Protein AF-A0ABC8T6G2-F1 (afdb_monomer)

Organism: NCBI:txid185542

Sequence (202 aa):
MKSGRPDTGFLYWRWNPRHCDLPQLNPERFLDKMRNRTWALIGDSISRNHVQSLLCVLSKAETAIFEDNEGVSTHEAELQIDKLDTKWTEQYQGLDYIVFSINHWFLKFGFVFAYRKVLRDVFNFIVTSNHKGMIFYRTSTPHHFENGGWLDGGNCPYQRFHPFAEDKNAKIVNDCLHWCLLGPIDSWNDLLMEMVVNGKDD

Structure (mmCIF, N/CA/C/O backbone):
data_AF-A0ABC8T6G2-F1
#
_entry.id   AF-A0ABC8T6G2-F1
#
loop_
_atom_site.group_PDB
_atom_site.id
_atom_site.type_symbol
_atom_site.label_atom_id
_atom_site.label_alt_id
_atom_site.label_comp_id
_atom_site.label_asym_id
_atom_site.label_entity_id
_atom_site.label_seq_id
_atom_site.pdbx_PDB_ins_code
_atom_site.Cartn_x
_atom_site.Cartn_y
_atom_site.Cartn_z
_atom_site.occupancy
_atom_site.B_iso_or_equiv
_atom_site.auth_seq_id
_atom_site.auth_comp_id
_atom_site.auth_asym_id
_atom_site.auth_atom_id
_atom_site.pdbx_PDB_model_num
ATOM 1 N N . MET A 1 1 ? -3.025 4.446 -24.329 1.00 70.44 1 MET A N 1
ATOM 2 C CA . MET A 1 1 ? -2.777 4.902 -22.937 1.00 70.44 1 MET A CA 1
ATOM 3 C C . MET A 1 1 ? -2.138 6.285 -22.948 1.00 70.44 1 MET A C 1
ATOM 5 O O . MET A 1 1 ? -1.508 6.610 -23.945 1.00 70.44 1 MET A O 1
ATOM 9 N N . LYS A 1 2 ? -2.268 7.083 -21.872 1.00 75.56 2 LYS A N 1
ATOM 10 C CA . LYS A 1 2 ? -1.722 8.461 -21.812 1.00 75.56 2 LYS A CA 1
ATOM 11 C C . LYS A 1 2 ? -0.204 8.527 -22.051 1.00 75.56 2 LYS A C 1
ATOM 13 O O . LYS A 1 2 ? 0.247 9.422 -22.748 1.00 75.56 2 LYS A O 1
ATOM 18 N N . SER A 1 3 ? 0.554 7.550 -21.552 1.00 77.38 3 SER A N 1
ATOM 19 C CA . SER A 1 3 ? 2.023 7.506 -21.671 1.00 77.38 3 SER A CA 1
ATOM 20 C C . SER A 1 3 ? 2.539 6.738 -22.898 1.00 77.38 3 SER A C 1
ATOM 22 O O . SER A 1 3 ? 3.679 6.293 -22.906 1.00 77.38 3 SER A O 1
ATOM 24 N N . GLY A 1 4 ? 1.706 6.514 -23.921 1.00 81.12 4 GLY A N 1
ATOM 25 C CA . GLY A 1 4 ? 2.159 5.970 -25.212 1.00 81.12 4 GLY A CA 1
ATOM 26 C C . GLY A 1 4 ? 2.418 4.458 -25.286 1.00 81.12 4 GLY A C 1
ATOM 27 O O . GLY A 1 4 ? 2.740 3.971 -26.366 1.00 81.12 4 GLY A O 1
ATOM 28 N N . ARG A 1 5 ? 2.236 3.692 -24.199 1.00 79.19 5 ARG A N 1
ATOM 29 C CA . ARG A 1 5 ? 2.341 2.220 -24.242 1.00 79.19 5 ARG A CA 1
ATOM 30 C C . ARG A 1 5 ? 1.324 1.630 -25.249 1.00 79.19 5 ARG A C 1
ATOM 32 O O . ARG A 1 5 ? 0.139 1.977 -25.148 1.00 79.19 5 ARG A O 1
ATOM 39 N N . PRO A 1 6 ? 1.760 0.788 -26.211 1.00 81.56 6 PRO A N 1
ATOM 40 C CA . PRO A 1 6 ? 0.902 0.309 -27.297 1.00 81.56 6 PRO A CA 1
ATOM 41 C C . PRO A 1 6 ? 0.158 -0.996 -26.977 1.00 81.56 6 PRO A C 1
ATOM 43 O O . PRO A 1 6 ? -0.948 -1.198 -27.474 1.00 81.56 6 PRO A O 1
ATOM 46 N N . ASP A 1 7 ? 0.732 -1.881 -26.158 1.00 84.12 7 ASP A N 1
ATOM 47 C CA . ASP A 1 7 ? 0.119 -3.155 -25.780 1.00 84.12 7 ASP A CA 1
ATOM 48 C C . ASP A 1 7 ? -0.888 -2.977 -24.636 1.00 84.12 7 ASP A C 1
ATOM 50 O O . ASP A 1 7 ? -0.693 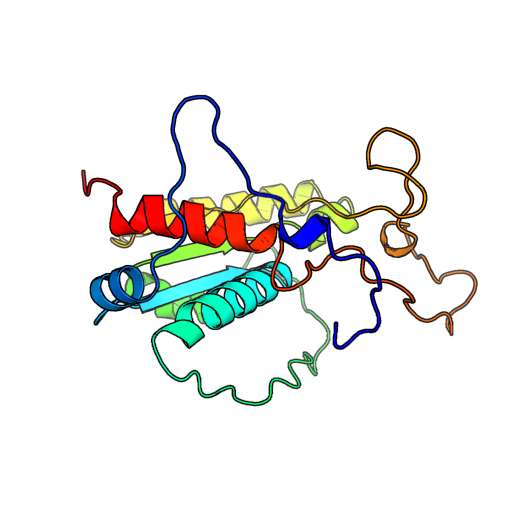-2.152 -23.750 1.00 84.12 7 ASP A O 1
ATOM 54 N N . THR A 1 8 ? -1.969 -3.759 -24.640 1.00 85.50 8 THR A N 1
ATOM 55 C CA . THR A 1 8 ? -3.036 -3.699 -23.619 1.00 85.50 8 THR A CA 1
ATOM 56 C C . THR A 1 8 ? -3.328 -5.047 -22.968 1.00 85.50 8 THR A C 1
ATOM 58 O O . THR A 1 8 ? -4.137 -5.114 -22.048 1.00 85.50 8 THR A O 1
ATOM 61 N N . GLY A 1 9 ? -2.655 -6.120 -23.398 1.00 83.19 9 GLY A N 1
ATOM 62 C CA . GLY A 1 9 ? -2.901 -7.483 -22.914 1.00 83.19 9 GLY A CA 1
ATOM 63 C C . GLY A 1 9 ? -2.792 -7.619 -21.392 1.00 83.19 9 GLY A C 1
ATOM 64 O O . GLY A 1 9 ? -3.550 -8.368 -20.785 1.00 83.19 9 GLY A O 1
ATOM 65 N N . PHE A 1 10 ? -1.906 -6.841 -20.763 1.00 81.25 10 PHE A N 1
ATOM 66 C CA . PHE A 1 10 ? -1.712 -6.829 -19.310 1.00 81.25 10 PHE A CA 1
ATOM 67 C C . PHE A 1 10 ? -2.955 -6.377 -18.520 1.00 81.25 10 PHE A C 1
ATOM 69 O O . PHE A 1 10 ? -3.094 -6.763 -17.364 1.00 81.25 10 PHE A O 1
ATOM 76 N N . LEU A 1 11 ? -3.868 -5.606 -19.129 1.00 84.69 11 LEU A N 1
ATOM 77 C CA . LEU A 1 11 ? -5.097 -5.122 -18.482 1.00 84.69 11 LEU A CA 1
ATOM 78 C C . LEU A 1 11 ? -6.106 -6.242 -18.199 1.00 84.69 11 LEU A C 1
ATOM 80 O O . LEU A 1 11 ? -7.025 -6.054 -17.408 1.00 84.69 11 LEU A O 1
ATOM 84 N N . TYR A 1 12 ? -5.952 -7.392 -18.858 1.00 86.75 12 TYR A N 1
ATOM 85 C CA . TYR A 1 12 ? -6.871 -8.525 -18.747 1.00 86.75 12 TYR A CA 1
ATOM 86 C C . TYR A 1 12 ? -6.373 -9.611 -17.789 1.00 86.75 12 TYR A C 1
ATOM 88 O O . TYR A 1 12 ? -7.077 -10.592 -17.556 1.00 86.75 12 TYR A O 1
ATOM 96 N N . TRP A 1 13 ? -5.167 -9.459 -17.236 1.00 84.75 13 TRP A N 1
ATOM 97 C CA . TRP A 1 13 ? -4.632 -10.410 -16.271 1.00 84.75 13 TRP A CA 1
ATOM 98 C C . TRP A 1 13 ? -5.187 -10.140 -14.884 1.00 84.75 13 TRP A C 1
ATOM 100 O O . TRP A 1 13 ? -5.206 -9.006 -14.408 1.00 84.75 13 TRP A O 1
ATOM 110 N N . ARG A 1 14 ? -5.582 -11.219 -14.213 1.00 86.56 14 ARG A N 1
ATOM 111 C CA . ARG A 1 14 ? -6.071 -11.178 -12.844 1.00 86.56 14 ARG A CA 1
ATOM 112 C C . ARG A 1 14 ? -5.477 -12.315 -12.040 1.00 86.56 14 ARG A C 1
ATOM 114 O O . ARG A 1 14 ? -5.317 -13.425 -12.546 1.00 86.56 14 ARG A O 1
ATOM 121 N N . TRP A 1 15 ? -5.160 -12.031 -10.783 1.00 88.81 15 TRP A N 1
ATOM 122 C CA . TRP A 1 15 ? -4.764 -13.073 -9.854 1.00 88.81 15 TRP A CA 1
ATOM 123 C C . TRP A 1 15 ? -5.943 -14.004 -9.556 1.00 88.81 15 TRP A C 1
ATOM 125 O O . TRP A 1 15 ? -7.030 -13.535 -9.220 1.00 88.81 15 TRP A O 1
ATOM 135 N N . ASN A 1 16 ? -5.716 -15.316 -9.657 1.00 89.94 16 ASN A N 1
ATOM 136 C CA . ASN A 1 16 ? -6.698 -16.334 -9.302 1.00 89.94 16 ASN A CA 1
ATOM 137 C C . ASN A 1 16 ? -6.126 -17.263 -8.215 1.00 89.94 16 ASN A C 1
ATOM 139 O O . ASN A 1 16 ? -5.191 -18.020 -8.504 1.00 89.94 16 ASN A O 1
ATOM 143 N N . PRO A 1 17 ? -6.626 -17.204 -6.966 1.00 91.44 17 PRO A N 1
ATOM 144 C CA . PRO A 1 17 ? -6.208 -18.126 -5.916 1.00 91.44 17 PRO A CA 1
ATOM 145 C C . PRO A 1 17 ? -6.500 -19.591 -6.281 1.00 91.44 17 PRO A C 1
ATOM 147 O O . PRO A 1 17 ? -7.425 -19.906 -7.017 1.00 91.44 17 PRO A O 1
ATOM 150 N N . ARG A 1 18 ? -5.716 -20.530 -5.736 1.00 92.06 18 ARG A N 1
ATOM 151 C CA . ARG A 1 18 ? -5.818 -21.957 -6.111 1.00 92.06 18 ARG A CA 1
ATOM 152 C C . ARG A 1 18 ? -7.113 -22.652 -5.679 1.00 92.06 18 ARG A C 1
ATOM 154 O O . ARG A 1 18 ? -7.463 -23.669 -6.267 1.00 92.06 18 ARG A O 1
ATOM 161 N N . HIS A 1 19 ? -7.764 -22.170 -4.623 1.00 92.75 19 HIS A N 1
ATOM 162 C CA . HIS A 1 19 ? -8.851 -22.891 -3.945 1.00 92.75 19 HIS A CA 1
ATOM 163 C C . HIS A 1 19 ? -10.122 -22.059 -3.755 1.00 92.75 19 HIS A C 1
ATOM 165 O O . HIS A 1 19 ? -11.068 -22.531 -3.131 1.00 92.75 19 HIS A O 1
ATOM 171 N N . CYS A 1 20 ? -10.145 -20.828 -4.258 1.00 90.62 20 CYS A N 1
ATOM 172 C CA . CYS A 1 20 ? -11.299 -19.947 -4.182 1.00 90.62 20 CYS A CA 1
ATOM 173 C C . CYS A 1 20 ? -11.233 -18.898 -5.289 1.00 90.62 20 CYS A C 1
ATOM 175 O O . CYS A 1 20 ? -10.149 -18.557 -5.763 1.00 90.62 20 CYS A O 1
ATOM 177 N N . ASP A 1 21 ? -12.396 -18.362 -5.642 1.00 91.38 21 ASP A N 1
ATOM 178 C CA . ASP A 1 21 ? -12.488 -17.196 -6.505 1.00 91.38 21 ASP A CA 1
ATOM 179 C C . ASP A 1 21 ? -12.341 -15.931 -5.660 1.00 91.38 21 ASP A C 1
ATOM 181 O O . ASP A 1 21 ? -13.009 -15.768 -4.638 1.00 91.38 21 ASP A O 1
ATOM 185 N N . LEU A 1 22 ? -11.480 -15.017 -6.101 1.00 92.12 22 LEU A N 1
ATOM 186 C CA . LEU A 1 22 ? -11.373 -13.691 -5.501 1.00 92.12 22 LEU A CA 1
ATOM 187 C C . LEU A 1 22 ? -12.353 -12.746 -6.221 1.00 92.12 22 LEU A C 1
ATOM 189 O O . LEU A 1 22 ? -12.175 -12.496 -7.421 1.00 92.12 22 LEU A O 1
ATOM 193 N N . PRO A 1 23 ? -13.394 -12.204 -5.564 1.00 92.19 23 PRO A N 1
ATOM 194 C CA . PRO A 1 23 ? -14.276 -11.218 -6.187 1.00 92.19 23 PRO A CA 1
ATOM 195 C C . PRO A 1 23 ? -13.529 -9.910 -6.469 1.00 92.19 23 PRO A C 1
ATOM 197 O O . PRO A 1 23 ? -12.517 -9.616 -5.839 1.00 92.19 23 PRO A O 1
ATOM 200 N N . GLN A 1 24 ? -13.970 -9.154 -7.477 1.00 91.19 24 GLN A N 1
ATOM 201 C CA . GLN A 1 24 ? -13.422 -7.813 -7.715 1.00 91.19 24 GLN A CA 1
ATOM 202 C C . GLN A 1 24 ? -13.900 -6.865 -6.625 1.00 91.19 24 GLN A C 1
ATOM 204 O O . GLN A 1 24 ? -15.022 -7.014 -6.128 1.00 91.19 24 GLN A O 1
ATOM 209 N N . LEU A 1 25 ? -13.083 -5.857 -6.318 1.00 91.75 25 LEU A N 1
ATOM 210 C CA . LEU A 1 25 ? -13.483 -4.793 -5.414 1.00 91.75 25 LEU A CA 1
ATOM 211 C C . LEU A 1 25 ? -14.788 -4.155 -5.905 1.00 91.75 25 LEU A C 1
ATOM 213 O O . LEU A 1 25 ? -14.838 -3.529 -6.964 1.00 91.75 25 LEU A O 1
ATOM 217 N N . ASN A 1 26 ? -15.844 -4.299 -5.104 1.00 93.12 26 ASN A N 1
ATOM 218 C CA . ASN A 1 26 ? -17.085 -3.559 -5.289 1.00 93.12 26 ASN A CA 1
ATOM 219 C C . ASN A 1 26 ? -16.952 -2.205 -4.564 1.00 93.12 26 ASN A C 1
ATOM 221 O O . ASN A 1 26 ? -16.895 -2.199 -3.329 1.00 93.12 26 ASN A O 1
ATOM 225 N N . PRO A 1 27 ? -16.884 -1.076 -5.296 1.00 90.88 27 PRO A N 1
ATOM 226 C CA . PRO A 1 27 ? -16.570 0.221 -4.705 1.00 90.88 27 PRO A CA 1
ATOM 227 C C . PRO A 1 27 ? -17.671 0.726 -3.771 1.00 90.88 27 PRO A C 1
ATOM 229 O O . PRO A 1 27 ? -17.357 1.240 -2.705 1.00 90.88 27 PRO A O 1
ATOM 232 N N . GLU A 1 28 ? -18.945 0.513 -4.104 1.00 92.44 28 GLU A N 1
ATOM 233 C CA . GLU A 1 28 ? -20.075 0.926 -3.260 1.00 92.44 28 GLU A CA 1
ATOM 234 C C . GLU A 1 28 ? -20.068 0.186 -1.924 1.00 92.44 28 GLU A C 1
ATOM 236 O O . GLU A 1 28 ? -20.146 0.793 -0.858 1.00 92.44 28 GLU A O 1
ATOM 241 N N . ARG A 1 29 ? -19.905 -1.140 -1.978 1.00 91.12 29 ARG A N 1
ATOM 242 C CA . ARG A 1 29 ? -19.855 -1.991 -0.788 1.00 91.12 29 ARG A CA 1
ATOM 243 C C . ARG A 1 29 ? -18.644 -1.671 0.082 1.00 91.12 29 ARG A C 1
ATOM 245 O O . ARG A 1 29 ? -18.750 -1.695 1.306 1.00 91.12 29 ARG A O 1
ATOM 252 N N . PHE A 1 30 ? -17.499 -1.404 -0.544 1.00 90.50 30 PHE A N 1
ATOM 253 C CA . PHE A 1 30 ? -16.294 -1.005 0.169 1.00 90.50 30 PHE A CA 1
ATOM 254 C C . PHE A 1 30 ? -16.509 0.335 0.879 1.00 90.50 30 PHE A C 1
ATOM 256 O O . PHE A 1 30 ? -16.327 0.404 2.090 1.00 90.50 30 PHE A O 1
ATOM 263 N N . LEU A 1 31 ? -16.966 1.369 0.162 1.00 90.12 31 LEU A N 1
ATOM 264 C CA . LEU A 1 31 ? -17.229 2.694 0.733 1.00 90.12 31 LEU A CA 1
ATOM 265 C C . LEU A 1 31 ? -18.249 2.639 1.872 1.00 90.12 31 LEU A C 1
ATOM 267 O O . LEU A 1 31 ? -18.034 3.271 2.902 1.00 90.12 31 LEU A O 1
ATOM 271 N N . ASP A 1 32 ? -19.315 1.847 1.728 1.00 90.38 32 ASP A N 1
ATOM 272 C CA . ASP A 1 32 ? -20.322 1.678 2.777 1.00 90.38 32 ASP A CA 1
ATOM 273 C C . ASP A 1 32 ? -19.728 1.089 4.063 1.00 90.38 32 ASP A C 1
ATOM 275 O O . ASP A 1 32 ? -19.953 1.608 5.157 1.00 90.38 32 ASP A O 1
ATOM 279 N N . LYS A 1 33 ? -18.881 0.062 3.930 1.00 88.44 33 LYS A N 1
ATOM 280 C CA . LYS A 1 33 ? -18.158 -0.530 5.063 1.00 88.44 33 LYS A CA 1
ATOM 281 C C . LYS A 1 33 ? -17.111 0.401 5.670 1.00 88.44 33 LYS A C 1
ATOM 283 O O . LYS A 1 33 ? -16.841 0.285 6.865 1.00 88.44 33 LYS A O 1
ATOM 288 N N . MET A 1 34 ? -16.562 1.325 4.883 1.00 89.50 34 MET A N 1
ATOM 289 C CA . MET A 1 34 ? -15.559 2.293 5.342 1.00 89.50 34 MET A CA 1
ATOM 290 C C . MET A 1 34 ? -16.148 3.585 5.896 1.00 89.50 34 MET A C 1
ATOM 292 O O . MET A 1 34 ? -15.396 4.450 6.347 1.00 89.50 34 MET A O 1
ATOM 296 N N . ARG A 1 35 ? -17.477 3.732 5.928 1.00 87.44 35 ARG A N 1
ATOM 297 C CA . ARG A 1 35 ? -18.110 4.889 6.568 1.00 87.44 35 ARG A CA 1
ATOM 298 C C . ARG A 1 35 ? -17.665 4.994 8.024 1.00 87.44 35 ARG A C 1
ATOM 300 O O . ARG A 1 35 ? -17.784 4.043 8.793 1.00 87.44 35 ARG A O 1
ATOM 307 N N . ASN A 1 36 ? -17.204 6.186 8.401 1.00 86.50 36 ASN A N 1
ATOM 308 C CA . ASN A 1 36 ? -16.705 6.501 9.743 1.00 86.50 36 ASN A CA 1
ATOM 309 C C . ASN A 1 36 ? -15.509 5.639 10.188 1.00 86.50 36 ASN A C 1
ATOM 311 O O . ASN A 1 36 ? -15.295 5.476 11.387 1.00 86.50 36 ASN A O 1
ATOM 315 N N . ARG A 1 37 ? -14.747 5.084 9.236 1.00 87.94 37 ARG A N 1
ATOM 316 C CA . ARG A 1 37 ? -13.502 4.359 9.492 1.00 87.94 37 ARG A CA 1
ATOM 317 C C . ARG A 1 37 ? -12.317 5.163 8.992 1.00 87.94 37 ARG A C 1
ATOM 319 O O . ARG A 1 37 ? -12.370 5.743 7.908 1.00 87.94 37 ARG A O 1
ATOM 326 N N . THR A 1 38 ? -11.228 5.148 9.746 1.00 87.81 38 THR A N 1
ATOM 327 C CA . THR A 1 38 ? -9.990 5.837 9.375 1.00 87.81 38 THR A CA 1
ATOM 328 C C . THR A 1 38 ? -8.942 4.834 8.919 1.00 87.81 38 THR A C 1
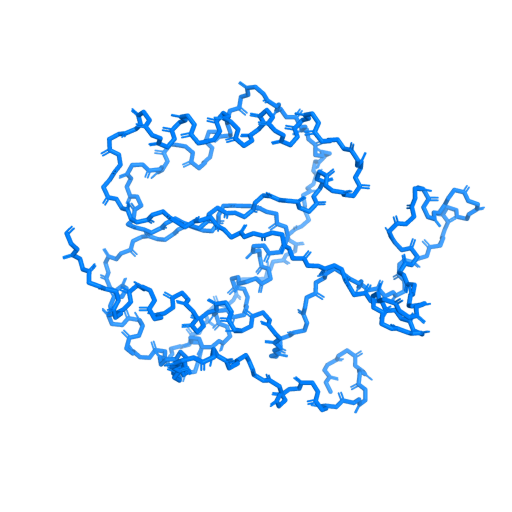ATOM 330 O O . THR A 1 38 ? -8.705 3.816 9.569 1.00 87.81 38 THR A O 1
ATOM 333 N N . TRP A 1 39 ? -8.308 5.128 7.787 1.00 86.25 39 TRP A N 1
ATOM 334 C CA . TRP A 1 39 ? -7.348 4.248 7.130 1.00 86.25 39 TRP A CA 1
ATOM 335 C C . TRP A 1 39 ? -5.995 4.928 6.968 1.00 86.25 39 TRP A C 1
ATOM 337 O O . TRP A 1 39 ? -5.935 6.117 6.657 1.00 86.25 39 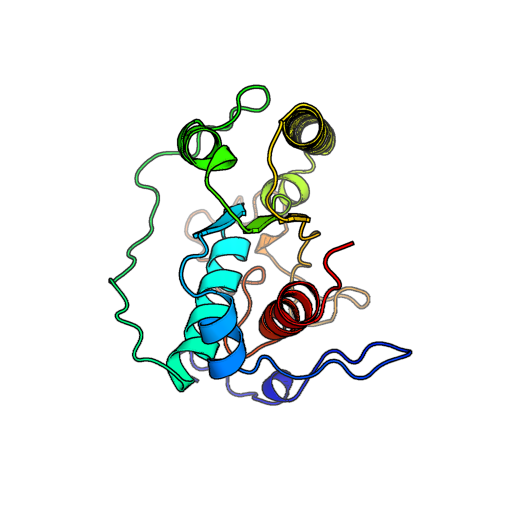TRP A O 1
ATOM 347 N N . ALA A 1 40 ? -4.913 4.156 7.082 1.00 89.12 40 ALA A N 1
ATOM 348 C CA . ALA A 1 40 ? -3.582 4.613 6.697 1.00 89.12 40 ALA A CA 1
ATOM 349 C C . ALA A 1 40 ? -2.823 3.564 5.879 1.00 89.12 40 ALA A C 1
ATOM 351 O O . ALA A 1 40 ? -2.728 2.397 6.261 1.00 89.12 40 ALA A O 1
ATOM 352 N N . LEU A 1 41 ? -2.214 4.004 4.775 1.00 87.56 41 LEU A N 1
ATOM 353 C CA . LEU A 1 41 ? -1.185 3.249 4.062 1.00 87.56 41 LEU A CA 1
ATOM 354 C C . LEU A 1 41 ? 0.172 3.872 4.398 1.00 87.56 41 LEU A C 1
ATOM 356 O O . LEU A 1 41 ? 0.492 4.964 3.931 1.00 87.56 41 LEU A O 1
ATOM 360 N N . ILE A 1 42 ? 0.957 3.181 5.225 1.00 88.38 42 ILE A N 1
ATOM 361 C CA . ILE A 1 42 ? 2.224 3.680 5.765 1.00 88.38 42 ILE A CA 1
ATOM 362 C C . ILE A 1 42 ? 3.369 2.956 5.061 1.00 88.38 42 ILE A C 1
ATOM 364 O O . ILE A 1 42 ? 3.574 1.753 5.248 1.00 88.38 42 ILE A O 1
ATOM 368 N N . GLY A 1 43 ? 4.133 3.677 4.242 1.00 86.06 43 GLY A N 1
ATOM 369 C CA . GLY A 1 43 ? 5.217 3.062 3.490 1.00 86.06 43 GLY A CA 1
ATOM 370 C C . GLY A 1 43 ? 5.846 3.943 2.419 1.00 86.06 43 GLY A C 1
ATOM 371 O O . GLY A 1 43 ? 5.812 5.169 2.485 1.00 86.06 43 GLY A O 1
ATOM 372 N N . ASP A 1 44 ? 6.443 3.286 1.427 1.00 82.88 44 ASP A N 1
ATOM 373 C CA . ASP A 1 44 ? 7.193 3.927 0.342 1.00 82.88 44 ASP A CA 1
ATOM 374 C C . ASP A 1 44 ? 6.311 4.339 -0.864 1.00 82.88 44 ASP A C 1
ATOM 376 O O . ASP A 1 44 ? 5.079 4.388 -0.796 1.00 82.88 44 ASP A O 1
ATOM 380 N N . SER A 1 45 ? 6.941 4.667 -1.996 1.00 85.38 45 SER A N 1
ATOM 381 C CA . SER A 1 45 ? 6.254 5.097 -3.219 1.00 85.38 45 SER A CA 1
ATOM 382 C C . SER A 1 45 ? 5.320 4.036 -3.818 1.00 85.38 45 SER A C 1
ATOM 384 O O . SER A 1 45 ? 4.353 4.391 -4.494 1.00 85.38 45 SER A O 1
ATOM 386 N N . ILE A 1 46 ? 5.524 2.752 -3.511 1.00 86.31 46 ILE A N 1
ATOM 387 C CA . ILE A 1 46 ? 4.610 1.674 -3.904 1.00 86.31 46 ILE A CA 1
ATOM 388 C C . ILE A 1 46 ? 3.302 1.730 -3.103 1.00 86.31 46 ILE A C 1
ATOM 390 O O . ILE A 1 46 ? 2.245 1.355 -3.619 1.00 86.31 46 ILE A O 1
ATOM 394 N N . SER A 1 47 ? 3.338 2.258 -1.877 1.00 88.25 47 SER A N 1
ATOM 395 C CA . SER A 1 47 ? 2.123 2.539 -1.097 1.00 88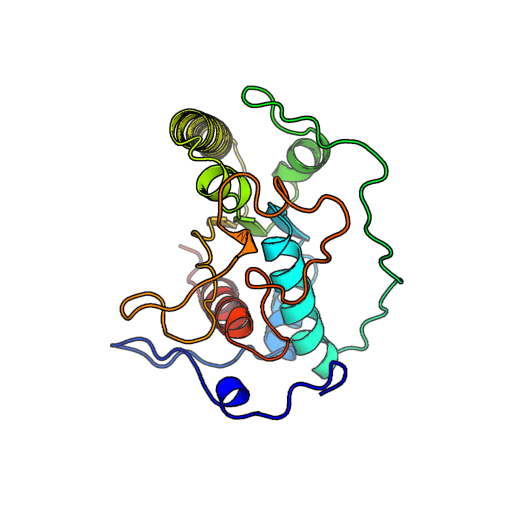.25 47 SER A CA 1
ATOM 396 C C . SER A 1 47 ? 1.299 3.637 -1.761 1.00 88.25 47 SER A C 1
ATOM 398 O O . SER A 1 47 ? 0.088 3.496 -1.889 1.00 88.25 47 SER A O 1
ATOM 400 N N . ARG A 1 48 ? 1.947 4.686 -2.288 1.00 85.88 48 ARG A N 1
ATOM 401 C CA . ARG A 1 48 ? 1.254 5.725 -3.071 1.00 85.88 48 ARG A CA 1
ATOM 402 C C . ARG A 1 48 ? 0.642 5.165 -4.353 1.00 85.88 48 ARG A C 1
ATOM 404 O O . ARG A 1 48 ? -0.501 5.481 -4.660 1.00 85.88 48 ARG A O 1
ATOM 411 N N . ASN A 1 49 ? 1.361 4.294 -5.062 1.00 87.81 49 ASN A N 1
ATOM 412 C CA . ASN A 1 49 ? 0.832 3.614 -6.248 1.00 87.81 49 ASN A CA 1
ATOM 413 C C . ASN A 1 49 ? -0.410 2.761 -5.917 1.00 87.81 49 ASN A C 1
ATOM 415 O O . ASN A 1 49 ? -1.370 2.757 -6.683 1.00 87.81 49 ASN A O 1
ATOM 419 N N . HIS A 1 50 ? -0.430 2.118 -4.744 1.00 89.75 50 HIS A N 1
ATOM 420 C CA . HIS A 1 50 ? -1.600 1.396 -4.235 1.00 89.75 50 HIS A CA 1
ATOM 421 C C . HIS A 1 50 ? -2.778 2.333 -3.927 1.00 89.75 50 HIS A C 1
ATOM 423 O O . HIS A 1 50 ? -3.887 2.065 -4.375 1.00 89.75 50 HIS A O 1
ATOM 429 N N . VAL A 1 51 ? -2.547 3.466 -3.249 1.00 88.94 51 VAL A N 1
ATOM 430 C CA . VAL A 1 51 ? -3.602 4.470 -2.995 1.00 88.94 51 VAL A CA 1
ATOM 431 C C . VAL A 1 51 ? -4.199 4.984 -4.305 1.00 88.94 51 VAL A C 1
ATOM 433 O O . VAL A 1 51 ? -5.415 5.057 -4.439 1.00 88.94 51 VAL A O 1
ATOM 436 N N . GLN A 1 52 ? -3.363 5.309 -5.292 1.00 87.44 52 GLN A N 1
ATOM 437 C CA . GLN A 1 52 ? -3.826 5.790 -6.596 1.00 87.44 52 GLN A CA 1
ATOM 438 C C . GLN A 1 52 ? -4.684 4.747 -7.325 1.00 87.44 52 GLN A C 1
ATOM 440 O O . GLN A 1 52 ? -5.709 5.096 -7.910 1.00 87.44 52 GLN A O 1
ATOM 445 N N . SER A 1 53 ? -4.284 3.474 -7.268 1.00 90.69 53 SER A N 1
ATOM 446 C CA . SER A 1 53 ? -5.069 2.349 -7.782 1.00 90.69 53 SER A CA 1
ATOM 447 C C . SER A 1 53 ? -6.435 2.270 -7.095 1.00 90.69 53 SER A C 1
ATOM 449 O O . SER A 1 53 ? -7.464 2.297 -7.770 1.00 90.69 53 SER A O 1
ATOM 451 N N . LEU A 1 54 ? -6.455 2.260 -5.758 1.00 90.00 54 LEU A N 1
ATOM 452 C CA . LEU A 1 54 ? -7.685 2.183 -4.973 1.00 90.00 54 LEU A CA 1
ATOM 453 C C . LEU A 1 54 ? -8.625 3.350 -5.290 1.00 90.00 54 LEU A C 1
ATOM 455 O O . LEU A 1 54 ? -9.783 3.126 -5.630 1.00 90.00 54 LEU A O 1
ATOM 459 N N . LEU A 1 55 ? -8.122 4.587 -5.268 1.00 87.81 55 LEU A N 1
ATOM 460 C CA . LEU A 1 55 ? -8.907 5.777 -5.604 1.00 87.81 55 LEU A CA 1
ATOM 461 C C . LEU A 1 55 ? -9.466 5.716 -7.027 1.00 87.81 55 LEU A C 1
ATOM 463 O O . LEU A 1 55 ? -10.605 6.115 -7.247 1.00 87.81 55 LEU A O 1
ATOM 467 N N . CYS A 1 56 ? -8.714 5.179 -7.991 1.00 87.56 56 CYS A N 1
ATOM 468 C CA . CYS A 1 56 ? -9.219 4.981 -9.346 1.00 87.56 56 CYS A CA 1
ATOM 469 C C . CYS A 1 56 ? -10.418 4.020 -9.369 1.00 87.56 56 CYS A C 1
ATOM 471 O O . CYS A 1 56 ? -11.416 4.305 -10.034 1.00 87.56 56 CYS A O 1
ATOM 473 N N . VAL A 1 57 ? -10.376 2.919 -8.612 1.00 88.44 57 VAL A N 1
ATOM 474 C CA . VAL A 1 57 ? -11.510 1.984 -8.518 1.00 88.44 57 VAL A CA 1
ATOM 475 C C . VAL A 1 57 ? -12.701 2.617 -7.795 1.00 88.44 57 VAL A C 1
ATOM 477 O O . VAL A 1 57 ? -13.823 2.529 -8.293 1.00 88.44 57 VAL A O 1
ATOM 480 N N . LEU A 1 58 ? -12.466 3.291 -6.666 1.00 89.19 58 LEU A N 1
ATOM 481 C CA . LEU A 1 58 ? -13.512 3.953 -5.879 1.00 89.19 58 LEU A CA 1
ATOM 482 C C . LEU A 1 58 ? -14.155 5.125 -6.629 1.00 89.19 58 LEU A C 1
ATOM 484 O O . LEU A 1 58 ? -15.357 5.345 -6.491 1.00 89.19 58 LEU A O 1
ATOM 488 N N . SER A 1 59 ? -13.400 5.797 -7.508 1.00 86.88 59 SER A N 1
ATOM 489 C CA . SER A 1 59 ? -13.904 6.912 -8.321 1.00 86.88 59 SER A CA 1
ATOM 490 C C . SER A 1 59 ? -15.066 6.535 -9.252 1.00 86.88 59 SER A C 1
ATOM 492 O O . SER A 1 59 ? -15.764 7.403 -9.770 1.00 86.88 59 SER A O 1
ATOM 494 N N . LYS A 1 60 ? -15.287 5.230 -9.469 1.00 85.75 60 LYS A N 1
ATOM 495 C CA . LYS A 1 60 ? -16.428 4.705 -10.228 1.00 85.75 60 LYS A CA 1
ATOM 496 C C . LYS A 1 60 ? -17.755 4.822 -9.471 1.00 85.75 60 LYS A C 1
ATOM 498 O O . LYS A 1 60 ? -18.792 4.838 -10.123 1.00 85.75 60 LYS A O 1
ATOM 503 N N . ALA A 1 61 ? -17.722 4.859 -8.137 1.00 86.31 61 ALA A N 1
ATOM 504 C CA . ALA A 1 61 ? -18.906 4.991 -7.285 1.00 86.31 61 ALA A CA 1
ATOM 505 C C . ALA A 1 61 ? -19.090 6.418 -6.747 1.00 86.31 61 ALA A C 1
ATOM 507 O O . ALA A 1 61 ? -20.220 6.849 -6.542 1.00 86.31 61 ALA A O 1
ATOM 508 N N . GLU A 1 62 ? -18.001 7.163 -6.540 1.00 79.56 62 GLU A N 1
ATOM 509 C CA . GLU A 1 62 ? -18.047 8.522 -5.994 1.00 79.56 62 GLU A CA 1
ATOM 510 C C . GLU A 1 62 ? -17.002 9.422 -6.663 1.00 79.56 62 GLU A C 1
ATOM 512 O O . GLU A 1 62 ? -15.884 8.994 -6.928 1.00 79.56 62 GLU A O 1
ATOM 517 N N . THR A 1 63 ? -17.338 10.680 -6.961 1.00 71.44 63 THR A N 1
ATOM 518 C CA . THR A 1 63 ? -16.395 11.616 -7.595 1.00 71.44 63 THR A CA 1
ATOM 519 C C . THR A 1 63 ? -15.200 11.896 -6.690 1.00 71.44 63 THR A C 1
ATOM 521 O O . THR A 1 63 ? -15.326 12.565 -5.667 1.00 71.44 63 THR A O 1
ATOM 524 N N . ALA A 1 64 ? -14.021 11.437 -7.106 1.00 60.16 64 ALA A N 1
ATOM 525 C CA . ALA A 1 64 ? -12.769 11.782 -6.450 1.00 60.16 64 ALA A CA 1
ATOM 526 C C . ALA A 1 64 ? -12.350 13.214 -6.825 1.00 60.16 64 ALA A C 1
ATOM 528 O O . ALA A 1 64 ? -12.150 13.524 -8.003 1.00 60.16 64 ALA A O 1
ATOM 529 N N . ILE A 1 65 ? -12.190 14.079 -5.823 1.00 57.28 65 ILE A N 1
ATOM 530 C CA . ILE A 1 65 ? -11.489 15.356 -5.978 1.00 57.28 65 ILE A CA 1
ATOM 531 C C . ILE A 1 65 ? -10.003 15.049 -5.807 1.00 57.28 65 ILE A C 1
ATOM 533 O O . ILE A 1 65 ? -9.543 14.750 -4.708 1.00 57.28 65 ILE A O 1
ATOM 537 N N . PHE A 1 66 ? -9.262 15.055 -6.912 1.00 53.22 66 PHE A N 1
ATOM 538 C CA . PHE A 1 66 ? -7.811 14.918 -6.872 1.00 53.22 66 PHE A CA 1
ATOM 539 C C . PHE A 1 66 ? -7.202 16.305 -6.663 1.00 53.22 66 PHE A C 1
ATOM 541 O O . PHE A 1 66 ? -7.277 17.139 -7.563 1.00 53.22 66 PHE A O 1
ATOM 548 N N . GLU A 1 67 ? -6.596 16.550 -5.502 1.00 53.75 67 GLU A N 1
ATOM 549 C CA . GLU A 1 67 ? -5.608 17.625 -5.380 1.00 53.75 67 GLU A CA 1
ATOM 550 C C . GLU A 1 67 ? -4.365 17.235 -6.197 1.00 53.75 67 GLU A C 1
ATOM 552 O O . GLU A 1 67 ? -3.961 16.063 -6.247 1.00 53.75 67 GLU A O 1
ATOM 557 N N . ASP A 1 68 ? -3.797 18.202 -6.913 1.00 48.16 68 ASP A N 1
ATOM 558 C CA . ASP A 1 68 ? -2.603 18.019 -7.721 1.00 48.16 68 ASP A CA 1
ATOM 559 C C . ASP A 1 68 ? -1.390 17.740 -6.824 1.00 48.16 68 ASP A C 1
ATOM 561 O O . ASP A 1 68 ? -0.883 18.574 -6.084 1.00 48.16 68 ASP A O 1
ATOM 565 N N . ASN A 1 69 ? -0.902 16.503 -6.883 1.00 51.66 69 ASN A N 1
ATOM 566 C CA . ASN A 1 69 ? 0.281 16.087 -6.146 1.00 51.66 69 ASN A CA 1
ATOM 567 C C . ASN A 1 69 ? 1.539 16.387 -6.959 1.00 51.66 69 ASN A C 1
ATOM 569 O O . ASN A 1 69 ? 1.992 15.525 -7.716 1.00 51.66 69 ASN A O 1
ATOM 573 N N . GLU A 1 70 ? 2.168 17.546 -6.749 1.00 49.75 70 GLU A N 1
ATOM 574 C CA . GLU A 1 70 ? 3.574 17.669 -7.142 1.00 49.75 70 GLU A CA 1
ATOM 575 C C . GLU A 1 70 ? 4.470 16.773 -6.282 1.00 49.75 70 GLU A C 1
ATOM 577 O O . GLU A 1 70 ? 5.471 16.309 -6.801 1.00 49.75 70 GLU A O 1
ATOM 582 N N . GLY A 1 71 ? 4.096 16.410 -5.044 1.00 48.25 71 GLY A N 1
ATOM 583 C CA . GLY A 1 71 ? 4.579 15.208 -4.331 1.00 48.25 71 GLY A CA 1
ATOM 584 C C . GLY A 1 71 ? 6.101 14.976 -4.246 1.00 48.25 71 GLY A C 1
ATOM 585 O O . GLY A 1 71 ? 6.530 13.888 -3.849 1.00 48.25 71 GLY A O 1
ATOM 586 N N . VAL A 1 72 ? 6.923 15.956 -4.625 1.00 47.00 72 VAL A N 1
ATOM 587 C CA . VAL A 1 72 ? 8.378 15.915 -4.549 1.00 47.00 72 VAL A CA 1
ATOM 588 C C . VAL A 1 72 ? 8.740 16.272 -3.116 1.00 47.00 72 VAL A C 1
ATOM 590 O O . VAL A 1 72 ? 8.447 17.369 -2.647 1.00 47.00 72 VAL A O 1
ATOM 593 N N . SER A 1 73 ? 9.383 15.343 -2.405 1.00 44.41 73 SER A N 1
ATOM 594 C CA . SER A 1 73 ? 10.045 15.686 -1.145 1.00 44.41 73 SER A CA 1
ATOM 595 C C . SER A 1 73 ? 11.091 16.753 -1.451 1.00 44.41 73 SER A C 1
ATOM 597 O O . SER A 1 73 ? 12.078 16.476 -2.126 1.00 44.41 73 SER A O 1
ATOM 599 N N . THR A 1 74 ? 10.868 17.975 -0.976 1.00 43.81 74 THR A N 1
ATOM 600 C CA . THR A 1 74 ? 11.784 19.113 -1.160 1.00 43.81 74 THR A CA 1
ATOM 601 C C . THR A 1 74 ? 13.058 18.997 -0.317 1.00 43.81 74 THR A C 1
ATOM 603 O O . THR A 1 74 ? 13.936 19.847 -0.416 1.00 43.81 74 THR A O 1
ATOM 606 N N . HIS A 1 75 ? 13.166 17.947 0.502 1.00 45.78 75 HIS A N 1
ATOM 607 C CA . HIS A 1 75 ? 14.273 17.689 1.418 1.00 45.78 75 HIS A CA 1
ATOM 608 C C . HIS A 1 75 ? 14.916 16.329 1.110 1.00 45.78 75 HIS A C 1
ATOM 610 O O . HIS A 1 75 ? 14.218 15.388 0.709 1.00 45.78 75 HIS A O 1
ATOM 616 N N . GLU A 1 76 ? 16.236 16.228 1.313 1.00 49.09 76 GLU A N 1
ATOM 617 C CA . GLU A 1 76 ? 16.961 14.954 1.273 1.00 49.09 76 GLU A CA 1
ATOM 618 C C . GLU A 1 76 ? 16.326 13.961 2.255 1.00 49.09 76 GLU A C 1
ATOM 620 O O . GLU A 1 76 ? 15.933 14.319 3.365 1.00 49.09 76 GLU A O 1
ATOM 625 N N . ALA A 1 77 ? 16.181 12.706 1.830 1.00 54.34 77 ALA A N 1
ATOM 626 C CA . ALA A 1 77 ? 15.596 11.673 2.670 1.00 54.34 77 ALA A CA 1
ATOM 627 C C . ALA A 1 77 ? 16.552 11.329 3.824 1.00 54.34 77 ALA A C 1
ATOM 629 O O . ALA A 1 77 ? 17.545 10.630 3.626 1.00 54.34 77 ALA A O 1
ATOM 630 N N . GLU A 1 78 ? 16.244 11.805 5.029 1.00 54.69 78 GLU A N 1
ATOM 631 C CA . GLU A 1 78 ? 16.950 11.427 6.253 1.00 54.69 78 GLU A CA 1
ATOM 632 C C . GLU A 1 78 ? 16.422 10.072 6.759 1.00 54.69 78 GLU A C 1
ATOM 634 O O . GLU A 1 78 ? 15.233 9.922 7.046 1.00 54.69 78 GLU A O 1
ATOM 639 N N . LEU A 1 79 ? 17.295 9.061 6.847 1.00 64.56 79 LEU A N 1
ATOM 640 C CA . LEU A 1 79 ? 16.934 7.718 7.310 1.00 64.56 79 LEU A CA 1
ATOM 641 C C . LEU A 1 79 ? 17.290 7.540 8.791 1.00 64.56 79 LEU A C 1
ATOM 643 O O . LEU A 1 79 ? 18.463 7.406 9.138 1.00 64.56 79 LEU A O 1
ATOM 647 N N . GLN A 1 80 ? 16.272 7.445 9.645 1.00 72.19 80 GLN A N 1
ATOM 648 C CA . GLN A 1 80 ? 16.409 7.093 11.061 1.00 72.19 80 GLN A CA 1
ATOM 649 C C . GLN A 1 80 ? 15.963 5.634 11.258 1.00 72.19 80 GLN A C 1
ATOM 651 O O . GLN A 1 80 ? 14.843 5.271 10.908 1.00 72.19 80 GLN A O 1
ATOM 656 N N . ILE A 1 81 ? 16.857 4.769 11.752 1.00 77.25 81 ILE A N 1
ATOM 657 C CA . ILE A 1 81 ? 16.631 3.306 11.836 1.00 77.25 81 ILE A CA 1
ATOM 658 C C . ILE A 1 81 ? 16.239 2.819 13.234 1.00 77.25 81 ILE A C 1
ATOM 660 O O . ILE A 1 81 ? 15.977 1.635 13.414 1.00 77.25 81 ILE A O 1
ATOM 664 N N . ASP A 1 82 ? 16.284 3.706 14.220 1.00 82.19 82 ASP A N 1
ATOM 665 C CA . ASP A 1 82 ? 16.057 3.465 15.647 1.00 82.19 82 ASP A CA 1
ATOM 666 C C . ASP A 1 82 ? 14.978 4.386 16.236 1.00 82.19 82 ASP A C 1
ATOM 668 O O . ASP A 1 82 ? 14.658 4.300 17.421 1.00 82.19 82 ASP A O 1
ATOM 672 N N . LYS A 1 83 ? 14.391 5.249 15.405 1.00 84.50 83 LYS A N 1
ATOM 673 C CA . LYS A 1 83 ? 13.314 6.159 15.774 1.00 84.50 83 LYS A CA 1
ATOM 674 C C . LYS A 1 83 ? 12.177 6.038 14.768 1.00 84.50 83 LYS A C 1
ATOM 676 O O . LYS A 1 83 ? 12.392 6.133 13.563 1.00 84.50 83 LYS A O 1
ATOM 681 N N . LEU A 1 84 ? 10.966 5.827 15.277 1.00 82.44 84 LEU A N 1
ATOM 682 C CA . LEU A 1 84 ? 9.758 5.836 14.457 1.00 82.44 84 LEU A CA 1
ATOM 683 C C . LEU A 1 84 ? 9.351 7.286 14.153 1.00 82.44 84 LEU A C 1
ATOM 685 O O . LEU A 1 84 ? 9.477 8.166 15.006 1.00 82.44 84 LEU A O 1
ATOM 689 N N . ASP A 1 85 ? 8.876 7.522 12.930 1.00 81.88 85 ASP A N 1
ATOM 690 C CA . ASP A 1 85 ? 8.388 8.834 12.493 1.00 81.88 85 ASP A CA 1
ATOM 691 C C . ASP A 1 85 ? 7.111 9.211 13.259 1.00 81.88 85 ASP A C 1
ATOM 693 O O . ASP A 1 85 ? 6.125 8.468 13.258 1.00 81.88 85 ASP A O 1
ATOM 697 N N . THR A 1 86 ? 7.127 10.387 13.889 1.00 84.44 86 THR A N 1
ATOM 698 C CA . THR A 1 86 ? 6.028 10.855 14.735 1.00 84.44 86 THR A CA 1
ATOM 699 C C . THR A 1 86 ? 4.736 11.092 13.959 1.00 84.44 86 THR A C 1
ATOM 701 O O . THR A 1 86 ? 3.656 10.884 14.512 1.00 84.44 86 THR A O 1
ATOM 704 N N . LYS A 1 87 ? 4.823 11.433 12.664 1.00 82.88 87 LYS A N 1
ATOM 705 C CA . LYS A 1 87 ? 3.672 11.779 11.813 1.00 82.88 87 LYS A CA 1
ATOM 706 C C . LYS A 1 87 ? 2.600 10.701 11.807 1.00 82.88 87 LYS A C 1
ATOM 708 O O . LYS A 1 87 ? 1.415 11.016 11.855 1.00 82.88 87 LYS A O 1
ATOM 713 N N . TRP A 1 88 ? 3.007 9.435 11.730 1.00 82.44 88 TRP A N 1
ATOM 714 C CA . TRP A 1 88 ? 2.061 8.323 11.718 1.00 82.44 88 TRP A CA 1
ATOM 715 C C . TRP A 1 88 ? 1.875 7.706 13.104 1.00 82.44 88 TRP A C 1
ATOM 717 O O . TRP A 1 88 ? 0.771 7.262 13.417 1.00 82.44 88 TRP A O 1
ATOM 727 N N . THR A 1 89 ? 2.901 7.697 13.967 1.00 85.00 89 THR A N 1
ATOM 728 C CA . THR A 1 89 ? 2.768 7.091 15.303 1.00 85.00 89 THR A CA 1
ATOM 729 C C . THR A 1 89 ? 1.816 7.864 16.213 1.00 85.00 89 THR A C 1
ATOM 731 O O . THR A 1 89 ? 1.176 7.255 17.063 1.00 85.00 89 THR A O 1
ATOM 734 N N . GLU A 1 90 ? 1.689 9.183 16.042 1.00 89.62 90 GLU A N 1
ATOM 735 C CA . GLU A 1 90 ? 0.755 10.009 16.824 1.00 89.62 90 GLU A CA 1
ATOM 736 C C . GLU A 1 90 ? -0.712 9.706 16.488 1.00 89.62 90 GLU A C 1
ATOM 738 O O . GLU A 1 90 ? -1.575 9.742 17.362 1.00 89.62 90 GLU A O 1
ATOM 743 N N . GLN A 1 91 ? -0.995 9.351 15.233 1.00 87.69 91 GLN A N 1
ATOM 744 C CA . GLN A 1 91 ? -2.344 9.025 14.759 1.00 87.69 91 GLN A CA 1
ATOM 745 C C . GLN A 1 91 ? -2.685 7.541 14.935 1.00 87.69 91 GLN A C 1
ATOM 747 O O . GLN A 1 91 ? -3.854 7.164 14.900 1.00 87.69 91 GLN A O 1
ATOM 752 N N . TYR A 1 92 ? -1.669 6.704 15.161 1.00 90.19 92 TYR A N 1
ATOM 753 C CA . TYR A 1 92 ? -1.747 5.246 15.137 1.00 90.19 92 TYR A CA 1
ATOM 754 C C . TYR A 1 92 ? -2.901 4.662 15.961 1.00 90.19 92 TYR A C 1
ATOM 756 O O . TYR A 1 92 ? -3.575 3.748 15.502 1.00 90.19 92 TYR A O 1
ATOM 764 N N . GLN A 1 93 ? -3.179 5.189 17.157 1.00 90.31 93 GLN A N 1
ATOM 765 C CA . GLN A 1 93 ? -4.235 4.645 18.023 1.00 90.31 93 GLN A CA 1
ATOM 766 C C . GLN A 1 93 ? -5.660 4.884 17.500 1.00 90.31 93 GLN A C 1
ATOM 768 O O . GLN A 1 93 ? -6.557 4.127 17.855 1.00 90.31 93 GLN A O 1
ATOM 773 N N . GLY A 1 94 ? -5.871 5.915 16.678 1.00 90.12 94 GLY A N 1
ATOM 774 C CA . GLY A 1 94 ? -7.190 6.276 16.148 1.00 90.12 94 GLY A CA 1
ATOM 775 C C . GLY A 1 94 ? -7.533 5.637 14.802 1.00 90.12 94 GLY A C 1
ATOM 776 O O . GLY A 1 94 ? -8.614 5.886 14.279 1.00 90.12 94 GLY A O 1
ATOM 777 N N . LEU A 1 95 ? -6.620 4.860 14.217 1.00 90.81 95 LEU A N 1
ATOM 778 C CA . LEU A 1 95 ? -6.830 4.228 12.916 1.00 90.81 95 LEU A CA 1
ATOM 779 C C . LEU A 1 95 ? -7.616 2.919 13.074 1.00 90.81 95 LEU A C 1
ATOM 781 O O . LEU A 1 95 ? -7.355 2.137 13.982 1.00 90.81 95 LEU A O 1
ATOM 785 N N . ASP A 1 96 ? -8.561 2.656 12.177 1.00 91.94 96 ASP A N 1
ATOM 786 C CA . ASP A 1 96 ? -9.296 1.387 12.146 1.00 91.94 96 ASP A CA 1
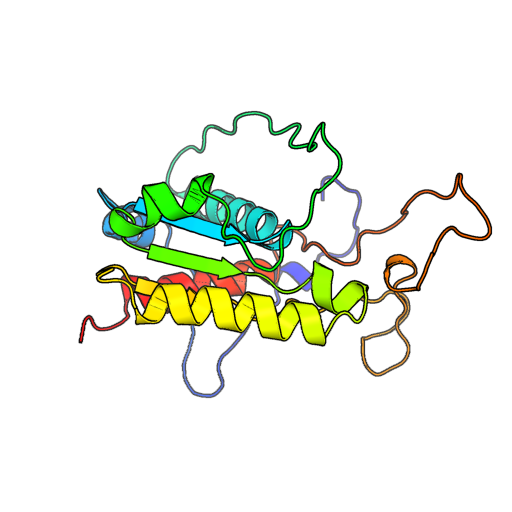ATOM 787 C C . ASP A 1 96 ? -8.561 0.339 11.303 1.00 91.94 96 ASP A C 1
ATOM 789 O O . ASP A 1 96 ? -8.607 -0.851 11.610 1.00 91.94 96 ASP A O 1
ATOM 793 N N . TYR A 1 97 ? -7.871 0.784 10.248 1.00 92.31 97 TYR A N 1
ATOM 794 C CA . TYR A 1 97 ? -7.146 -0.081 9.323 1.00 92.31 97 TYR A CA 1
ATOM 795 C C . TYR A 1 97 ? -5.793 0.521 8.956 1.00 92.31 97 TYR A C 1
ATOM 797 O O . TYR A 1 97 ? -5.700 1.670 8.511 1.00 92.31 97 TYR A O 1
ATOM 805 N N . ILE A 1 98 ? -4.734 -0.271 9.101 1.00 92.81 98 ILE A N 1
ATOM 806 C CA . ILE A 1 98 ? -3.368 0.149 8.786 1.00 92.81 98 ILE A CA 1
ATOM 807 C C . ILE A 1 98 ? -2.741 -0.855 7.831 1.00 92.81 98 ILE A C 1
ATOM 809 O O . ILE A 1 98 ? -2.698 -2.045 8.123 1.00 92.81 98 ILE A O 1
ATOM 813 N N . VAL A 1 99 ? -2.202 -0.385 6.709 1.00 92.00 99 VAL A N 1
ATOM 814 C CA . VAL A 1 99 ? -1.392 -1.205 5.802 1.00 92.00 99 VAL A CA 1
ATOM 815 C C . VAL A 1 99 ? 0.040 -0.690 5.825 1.00 92.00 99 VAL A C 1
ATOM 817 O O . VAL A 1 99 ? 0.349 0.349 5.238 1.00 92.00 99 VAL A O 1
ATOM 820 N N . PHE A 1 100 ? 0.928 -1.433 6.478 1.00 90.69 100 PHE A N 1
ATOM 821 C CA . PHE A 1 100 ? 2.362 -1.186 6.414 1.00 90.69 100 PHE A CA 1
ATOM 822 C C . PHE A 1 100 ? 2.945 -1.795 5.142 1.00 90.69 100 PHE A C 1
ATOM 824 O O . PHE A 1 100 ? 2.708 -2.961 4.832 1.00 90.69 100 PHE A O 1
ATOM 831 N N . SER A 1 101 ? 3.746 -1.025 4.412 1.00 87.25 101 SER A N 1
ATOM 832 C CA . SER A 1 101 ? 4.461 -1.498 3.227 1.00 87.25 101 SER A CA 1
ATOM 833 C C . SER A 1 101 ? 5.851 -0.874 3.191 1.00 87.25 101 SER A C 1
ATOM 835 O O . SER A 1 101 ? 6.062 0.192 2.614 1.00 87.25 101 SER A O 1
ATOM 837 N N . ILE A 1 102 ? 6.813 -1.548 3.819 1.00 75.06 102 ILE A N 1
ATOM 838 C CA . ILE A 1 102 ? 8.208 -1.102 3.869 1.00 75.06 102 ILE A CA 1
ATOM 839 C C . ILE A 1 102 ? 9.103 -2.183 3.299 1.00 75.06 102 ILE A C 1
ATOM 841 O O . ILE A 1 102 ? 9.247 -3.222 3.924 1.00 75.06 102 ILE A O 1
ATOM 845 N N . ASN A 1 103 ? 9.682 -1.991 2.116 1.00 73.19 103 ASN A N 1
ATOM 846 C CA . ASN A 1 103 ? 10.545 -3.026 1.532 1.00 73.19 103 ASN A CA 1
ATOM 847 C C . ASN A 1 103 ? 11.501 -2.493 0.477 1.00 73.19 103 ASN A C 1
ATOM 849 O O . ASN A 1 103 ? 12.653 -2.926 0.415 1.00 73.19 103 ASN A O 1
ATOM 853 N N . HIS A 1 104 ? 11.030 -1.578 -0.371 1.00 71.69 104 HIS A N 1
ATOM 854 C CA . HIS A 1 104 ? 11.702 -1.352 -1.641 1.00 71.69 104 HIS A CA 1
ATOM 855 C C . HIS A 1 104 ? 13.104 -0.757 -1.481 1.00 71.69 104 HIS A C 1
ATOM 857 O O . HIS A 1 104 ? 14.071 -1.238 -2.075 1.00 71.69 104 HIS A O 1
ATOM 863 N N . TRP A 1 105 ? 13.231 0.224 -0.590 1.00 68.44 105 TRP A N 1
ATOM 864 C CA . TRP A 1 105 ? 14.490 0.925 -0.355 1.00 68.44 105 TRP A CA 1
ATOM 865 C C . TRP A 1 105 ? 15.569 -0.014 0.187 1.00 68.44 105 TRP A C 1
ATOM 867 O O . TRP A 1 105 ? 16.706 0.012 -0.274 1.00 68.44 105 TRP A O 1
ATOM 877 N N . PHE A 1 106 ? 15.220 -0.906 1.113 1.00 66.75 106 PHE A N 1
ATOM 878 C CA . PHE A 1 106 ? 16.201 -1.789 1.739 1.00 66.75 106 PHE A CA 1
ATOM 879 C C . PHE A 1 106 ? 16.748 -2.857 0.792 1.00 66.75 106 PHE A C 1
ATOM 881 O O . PHE A 1 106 ? 17.940 -3.169 0.842 1.00 66.75 106 PHE A O 1
ATOM 888 N N . LEU A 1 107 ? 15.888 -3.404 -0.073 1.00 62.84 107 LEU A N 1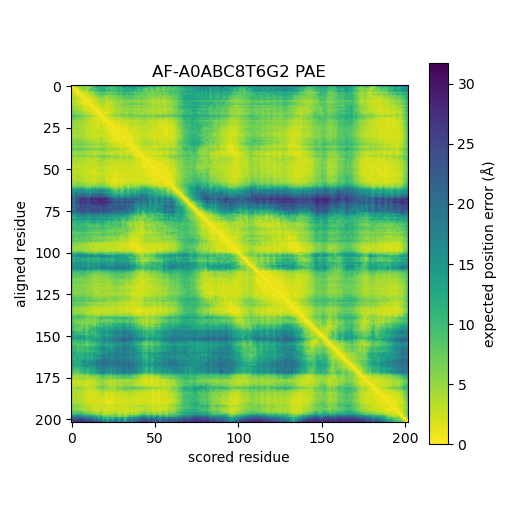
ATOM 889 C CA . LEU A 1 107 ? 16.281 -4.422 -1.046 1.00 62.84 107 LEU A CA 1
ATOM 890 C C . LEU A 1 107 ? 17.164 -3.833 -2.150 1.00 62.84 107 LEU A C 1
ATOM 892 O O . LEU A 1 107 ? 18.132 -4.475 -2.548 1.00 62.84 107 LEU A O 1
ATOM 896 N N . LYS A 1 108 ? 16.898 -2.591 -2.578 1.00 61.41 108 LYS A N 1
ATOM 897 C CA . LYS A 1 108 ? 17.712 -1.897 -3.588 1.00 61.41 108 LYS A CA 1
ATOM 898 C C . LYS A 1 108 ? 19.165 -1.698 -3.147 1.00 61.41 108 LYS A C 1
ATOM 900 O O . LYS A 1 108 ? 20.073 -1.790 -3.966 1.00 61.41 108 LYS A O 1
ATOM 905 N N . PHE A 1 109 ? 19.388 -1.413 -1.866 1.00 63.25 109 PHE A N 1
ATOM 906 C CA . PHE A 1 109 ? 20.717 -1.079 -1.350 1.00 63.25 109 PHE A CA 1
ATOM 907 C C . PHE A 1 109 ? 21.416 -2.231 -0.611 1.00 63.25 109 PHE A C 1
ATOM 909 O O . PHE A 1 109 ? 22.513 -2.048 -0.090 1.00 63.25 109 PHE A O 1
ATOM 916 N N . GLY A 1 110 ? 20.805 -3.419 -0.545 1.00 63.19 110 GLY A N 1
ATOM 917 C CA . GLY A 1 110 ? 21.409 -4.584 0.112 1.00 63.19 110 GLY A CA 1
ATOM 918 C C . GLY A 1 110 ? 21.545 -4.453 1.635 1.00 63.19 110 GLY A C 1
ATOM 919 O O . GLY A 1 110 ? 22.268 -5.226 2.264 1.00 63.19 110 GLY A O 1
ATOM 920 N N . PHE A 1 111 ? 20.835 -3.512 2.265 1.00 73.62 111 PHE A N 1
ATOM 921 C CA . PHE A 1 111 ? 20.903 -3.271 3.708 1.00 73.62 111 PHE A CA 1
ATOM 922 C C . PHE A 1 111 ? 20.009 -4.236 4.497 1.00 73.62 111 PHE A C 1
ATOM 924 O O . PHE A 1 111 ? 19.110 -3.829 5.234 1.00 73.62 111 PHE A O 1
ATOM 931 N N . VAL A 1 112 ? 20.278 -5.538 4.380 1.00 77.69 112 VAL A N 1
ATOM 932 C CA . VAL A 1 112 ? 19.510 -6.596 5.063 1.00 77.69 112 VAL A CA 1
ATOM 933 C C . VAL A 1 112 ? 19.505 -6.399 6.583 1.00 77.69 112 VAL A C 1
ATOM 935 O O . VAL A 1 112 ? 18.499 -6.658 7.243 1.00 77.69 112 VAL A O 1
ATOM 938 N N . PHE A 1 113 ? 20.609 -5.909 7.152 1.00 82.50 113 PHE A N 1
ATOM 939 C CA . PHE A 1 113 ? 20.689 -5.586 8.577 1.00 82.50 113 PHE A CA 1
ATOM 940 C C . PHE A 1 113 ? 19.713 -4.468 8.972 1.00 82.50 113 PHE A C 1
ATOM 942 O O . PHE A 1 113 ? 18.932 -4.647 9.906 1.00 82.50 113 PHE A O 1
ATOM 949 N N . ALA A 1 114 ? 19.716 -3.349 8.239 1.00 81.81 114 ALA A N 1
ATOM 950 C CA . ALA A 1 114 ? 18.827 -2.223 8.515 1.00 81.81 114 ALA A CA 1
ATOM 951 C C . ALA A 1 114 ? 17.358 -2.628 8.339 1.00 81.81 114 ALA A C 1
ATOM 953 O O . ALA A 1 114 ? 16.535 -2.322 9.193 1.00 81.81 114 ALA A O 1
ATOM 954 N N . TYR A 1 115 ? 17.053 -3.412 7.301 1.00 84.44 115 TYR A N 1
ATOM 955 C CA . TYR A 1 115 ? 15.718 -3.961 7.077 1.00 84.44 115 TYR A CA 1
ATOM 956 C C . TYR A 1 115 ? 15.213 -4.778 8.268 1.00 84.44 115 TYR A C 1
ATOM 958 O O . TYR A 1 115 ? 14.122 -4.541 8.779 1.00 84.44 115 TYR A O 1
ATOM 966 N N . ARG A 1 116 ? 16.033 -5.718 8.753 1.00 86.69 116 ARG A N 1
ATOM 967 C CA . ARG A 1 116 ? 15.685 -6.561 9.904 1.00 86.69 116 ARG A CA 1
ATOM 968 C C . ARG A 1 116 ? 15.486 -5.746 11.176 1.00 86.69 116 ARG A C 1
ATOM 970 O O . ARG A 1 116 ? 14.599 -6.079 11.958 1.00 86.69 116 ARG A O 1
ATOM 977 N N . LYS A 1 117 ? 16.311 -4.719 11.393 1.00 89.06 117 LYS A N 1
ATOM 978 C CA . LYS A 1 117 ? 16.185 -3.824 12.548 1.00 89.06 117 LYS A CA 1
ATOM 979 C C . LYS A 1 117 ? 14.879 -3.033 12.478 1.00 89.06 117 LYS A C 1
ATOM 981 O O . LYS A 1 117 ? 14.086 -3.122 13.403 1.00 89.06 117 LYS A O 1
ATOM 986 N N . VAL A 1 118 ? 14.612 -2.368 11.354 1.00 87.12 118 VAL A N 1
ATOM 987 C CA . VAL A 1 118 ? 13.398 -1.561 11.172 1.00 87.12 118 VAL A CA 1
ATOM 988 C C . VAL A 1 118 ? 12.142 -2.419 11.290 1.00 87.12 118 VAL A C 1
ATOM 990 O O . VAL A 1 118 ? 11.220 -2.044 12.007 1.00 87.12 118 VAL A O 1
ATOM 993 N N . LEU A 1 119 ? 12.109 -3.602 10.665 1.00 89.06 119 LEU A N 1
ATOM 994 C CA . LEU A 1 119 ? 10.981 -4.517 10.839 1.00 89.06 119 LEU A CA 1
ATOM 995 C C . LEU A 1 119 ? 10.787 -4.905 12.299 1.00 89.06 119 LEU A C 1
ATOM 997 O O . LEU A 1 119 ? 9.663 -4.888 12.783 1.00 89.06 119 LEU A O 1
ATOM 1001 N N . ARG A 1 120 ? 11.867 -5.252 13.003 1.00 91.50 120 ARG A N 1
ATOM 1002 C CA . ARG A 1 120 ? 11.789 -5.609 14.418 1.00 91.50 120 ARG A CA 1
ATOM 1003 C C . ARG A 1 120 ? 11.215 -4.465 15.243 1.00 91.50 120 ARG A C 1
ATOM 1005 O O . ARG A 1 120 ? 10.349 -4.720 16.067 1.00 91.50 120 ARG A O 1
ATOM 1012 N N . ASP A 1 121 ? 11.664 -3.240 15.012 1.00 91.31 121 ASP A N 1
ATOM 1013 C CA . ASP A 1 121 ? 11.219 -2.078 15.779 1.00 91.31 121 ASP A CA 1
ATOM 1014 C C . ASP A 1 121 ? 9.742 -1.754 15.488 1.00 91.31 121 ASP A C 1
ATOM 1016 O O . ASP A 1 121 ? 8.967 -1.543 16.421 1.00 91.31 121 ASP A O 1
ATOM 1020 N N . VAL A 1 122 ? 9.312 -1.838 14.222 1.00 90.69 122 VAL A N 1
ATOM 1021 C CA . VAL A 1 122 ? 7.900 -1.686 13.826 1.00 90.69 122 VAL A CA 1
ATOM 1022 C C . VAL A 1 122 ? 7.029 -2.788 14.432 1.00 90.69 122 VAL A C 1
ATOM 1024 O O . VAL A 1 122 ? 6.010 -2.491 15.051 1.00 90.69 122 VAL A O 1
ATOM 1027 N N . PHE A 1 123 ? 7.419 -4.059 14.305 1.00 92.75 123 PHE A N 1
ATOM 1028 C CA . PHE A 1 123 ? 6.645 -5.167 14.870 1.00 92.75 123 PHE A CA 1
ATOM 1029 C C . PHE A 1 123 ? 6.607 -5.113 16.395 1.00 92.75 123 PHE A C 1
ATOM 1031 O O . PHE A 1 123 ? 5.545 -5.329 16.966 1.00 92.75 123 PHE A O 1
ATOM 1038 N N . ASN A 1 124 ? 7.713 -4.764 17.056 1.00 94.50 124 ASN A N 1
ATOM 1039 C CA . ASN A 1 124 ? 7.741 -4.561 18.502 1.00 94.50 124 ASN A CA 1
ATOM 1040 C C . ASN A 1 124 ? 6.767 -3.454 18.926 1.00 94.50 124 ASN A C 1
ATOM 1042 O O . ASN A 1 124 ? 6.004 -3.643 19.871 1.00 94.50 124 ASN A O 1
ATOM 1046 N N . PHE A 1 125 ? 6.749 -2.322 18.219 1.00 93.56 125 PHE A N 1
ATOM 1047 C CA . PHE A 1 125 ? 5.784 -1.253 18.475 1.00 93.56 125 PHE A CA 1
ATOM 1048 C C . PHE A 1 125 ? 4.341 -1.744 18.312 1.00 93.56 125 PHE A C 1
ATOM 1050 O O . PHE A 1 125 ? 3.521 -1.524 19.198 1.00 93.56 125 PHE A O 1
ATOM 1057 N N . ILE A 1 126 ? 4.046 -2.476 17.234 1.00 93.12 126 ILE A N 1
ATOM 1058 C CA . ILE A 1 126 ? 2.711 -3.031 16.985 1.00 93.12 126 ILE A CA 1
ATOM 1059 C C . ILE A 1 126 ? 2.277 -3.956 18.129 1.00 93.12 126 ILE A C 1
ATOM 1061 O O . ILE A 1 126 ? 1.218 -3.735 18.715 1.00 93.12 126 ILE A O 1
ATOM 1065 N N . VAL A 1 127 ? 3.094 -4.953 18.490 1.00 93.06 127 VAL A N 1
ATOM 1066 C CA . VAL A 1 127 ? 2.714 -5.970 19.492 1.00 93.06 127 VAL A CA 1
ATOM 1067 C C . VAL A 1 127 ? 2.672 -5.437 20.923 1.00 93.06 127 VAL A C 1
ATOM 1069 O O . VAL A 1 127 ? 1.994 -6.017 21.765 1.00 93.06 127 VAL A O 1
ATOM 1072 N N . THR A 1 128 ? 3.401 -4.357 21.216 1.00 94.50 128 THR A N 1
ATOM 1073 C CA . THR A 1 128 ? 3.367 -3.696 22.534 1.00 94.50 128 THR A CA 1
ATOM 1074 C C . THR A 1 128 ? 2.305 -2.606 22.632 1.00 94.50 128 THR A C 1
ATOM 1076 O O . THR A 1 128 ? 2.038 -2.102 23.723 1.00 94.50 128 THR A O 1
ATOM 1079 N N . SER A 1 129 ? 1.683 -2.239 21.512 1.00 92.81 129 SER A N 1
ATOM 1080 C CA . SER A 1 129 ? 0.599 -1.266 21.488 1.00 92.81 129 SER A CA 1
ATOM 1081 C C . SER A 1 129 ? -0.741 -1.878 21.910 1.00 92.81 129 SER A C 1
ATOM 1083 O O . SER A 1 129 ? -0.986 -3.066 21.735 1.00 92.81 129 SER A O 1
ATOM 1085 N N . ASN A 1 130 ? -1.656 -1.036 22.400 1.00 93.31 130 ASN A N 1
ATOM 1086 C CA . ASN A 1 130 ? -3.044 -1.420 22.697 1.00 93.31 130 ASN A CA 1
ATOM 1087 C C . ASN A 1 130 ? -4.006 -1.178 21.518 1.00 93.31 130 ASN A C 1
ATOM 1089 O O . ASN A 1 130 ? -5.219 -1.086 21.727 1.00 93.31 130 ASN A O 1
ATOM 1093 N N . HIS A 1 131 ? -3.473 -1.044 20.302 1.00 94.06 131 HIS A N 1
ATOM 1094 C CA . HIS A 1 131 ? -4.261 -0.730 19.117 1.00 94.06 131 HIS A CA 1
ATOM 1095 C C . HIS A 1 131 ? -5.318 -1.806 18.849 1.00 94.06 131 HIS A C 1
ATOM 1097 O O . HIS A 1 131 ? -5.057 -2.999 19.003 1.00 94.06 131 HIS A O 1
ATOM 1103 N N . LYS A 1 132 ? -6.526 -1.370 18.484 1.00 91.31 132 LYS A N 1
ATOM 1104 C CA . LYS A 1 132 ? -7.686 -2.249 18.265 1.00 91.31 132 LYS A CA 1
ATOM 1105 C C . LYS A 1 132 ? -8.045 -2.434 16.795 1.00 91.31 132 LYS A C 1
ATOM 1107 O O . LYS A 1 132 ? -8.809 -3.343 16.491 1.00 91.31 132 LYS A O 1
ATOM 1112 N N . GLY A 1 133 ? -7.521 -1.582 15.919 1.00 90.62 133 GLY A N 1
ATOM 1113 C CA . GLY A 1 133 ? -7.719 -1.687 14.483 1.00 90.62 133 GLY A CA 1
ATOM 1114 C C . GLY A 1 133 ? -6.971 -2.870 13.874 1.00 90.62 133 GLY A C 1
ATOM 1115 O O . GLY A 1 133 ? -6.098 -3.493 14.485 1.00 90.62 133 GLY A O 1
ATOM 1116 N N . MET A 1 134 ? -7.337 -3.182 12.638 1.00 91.81 134 MET A N 1
ATOM 1117 C CA . MET A 1 134 ? -6.751 -4.271 11.874 1.00 91.81 134 MET A CA 1
ATOM 1118 C C . MET A 1 134 ? -5.476 -3.796 11.176 1.00 91.81 134 MET A C 1
ATOM 1120 O O . MET A 1 134 ? -5.463 -2.779 10.479 1.00 91.81 134 MET A O 1
ATOM 1124 N N . ILE A 1 135 ? -4.394 -4.556 11.340 1.00 92.75 135 ILE A N 1
ATOM 1125 C CA . ILE A 1 135 ? -3.086 -4.212 10.784 1.00 92.75 135 ILE A CA 1
ATOM 1126 C C . ILE A 1 135 ? -2.688 -5.245 9.736 1.00 92.75 135 ILE A C 1
ATOM 1128 O O . ILE A 1 135 ? -2.575 -6.436 10.016 1.00 92.75 135 ILE A O 1
ATOM 1132 N N . PHE A 1 136 ? -2.401 -4.761 8.535 1.00 92.25 136 PHE A N 1
ATOM 1133 C CA . PHE A 1 136 ? -1.845 -5.527 7.435 1.00 92.25 136 PHE A CA 1
ATOM 1134 C C . PHE A 1 136 ? -0.383 -5.162 7.222 1.00 92.25 136 PHE A C 1
ATOM 1136 O O . PHE A 1 136 ? 0.006 -3.994 7.269 1.00 92.25 136 PHE A O 1
ATOM 1143 N N . TYR A 1 137 ? 0.424 -6.166 6.897 1.00 91.06 137 TYR A N 1
ATOM 1144 C CA . TYR A 1 137 ? 1.766 -5.962 6.375 1.00 91.06 137 TYR A CA 1
ATOM 1145 C C . TYR A 1 137 ? 1.821 -6.456 4.930 1.00 91.06 137 TYR A C 1
ATOM 1147 O O . TYR A 1 137 ? 1.699 -7.652 4.660 1.00 91.06 137 TYR A O 1
ATOM 1155 N N . ARG A 1 138 ? 1.999 -5.530 3.987 1.00 89.31 138 ARG A N 1
ATOM 1156 C CA . ARG A 1 138 ? 2.186 -5.839 2.572 1.00 89.31 138 ARG A CA 1
ATOM 1157 C C . ARG A 1 138 ? 3.650 -6.188 2.315 1.00 89.31 138 ARG A C 1
ATOM 1159 O O . ARG A 1 138 ? 4.567 -5.427 2.628 1.00 89.31 138 ARG A O 1
ATOM 1166 N N . THR A 1 139 ? 3.856 -7.345 1.700 1.00 84.56 139 THR A N 1
ATOM 1167 C CA . THR A 1 139 ? 5.179 -7.881 1.370 1.00 84.56 139 THR A CA 1
ATOM 1168 C C . THR A 1 139 ? 5.857 -7.112 0.232 1.00 84.56 139 THR A C 1
ATOM 1170 O O . THR A 1 139 ? 5.313 -6.155 -0.326 1.00 84.56 139 THR A O 1
ATOM 1173 N N . SER A 1 140 ? 7.080 -7.516 -0.121 1.00 78.81 140 SER A N 1
ATOM 1174 C CA . SER A 1 140 ? 7.842 -6.873 -1.187 1.00 78.81 140 SER A CA 1
ATOM 1175 C C . SER A 1 140 ? 7.102 -6.935 -2.523 1.00 78.81 140 SER A C 1
ATOM 1177 O O . SER A 1 140 ? 6.443 -7.916 -2.865 1.00 78.81 140 SER A O 1
ATOM 1179 N N . THR A 1 141 ? 7.213 -5.848 -3.280 1.00 80.19 141 THR A N 1
ATOM 1180 C CA . THR A 1 141 ? 6.733 -5.778 -4.657 1.00 80.19 141 THR A CA 1
ATOM 1181 C C . THR A 1 141 ? 7.929 -6.020 -5.572 1.00 80.19 141 THR A C 1
ATOM 1183 O O . THR A 1 141 ? 8.938 -5.326 -5.409 1.00 80.19 141 THR A O 1
ATOM 1186 N N . PRO A 1 142 ? 7.872 -7.019 -6.472 1.00 77.31 142 PRO A N 1
ATOM 1187 C CA . PRO A 1 142 ? 8.992 -7.319 -7.343 1.00 77.31 142 PRO A CA 1
ATOM 1188 C C . PRO A 1 142 ? 9.211 -6.175 -8.325 1.00 77.31 142 PRO A C 1
ATOM 1190 O O . PRO A 1 142 ? 8.285 -5.451 -8.694 1.00 77.31 142 PRO A O 1
ATOM 1193 N N . HIS A 1 143 ? 10.452 -6.046 -8.765 1.00 77.25 143 HIS A N 1
ATOM 1194 C CA . HIS A 1 143 ? 10.761 -5.205 -9.900 1.00 77.25 143 HIS A CA 1
ATOM 1195 C C . HIS A 1 143 ? 10.350 -5.870 -11.213 1.00 77.25 143 HIS A C 1
ATOM 1197 O O . HIS A 1 143 ? 10.343 -7.096 -11.336 1.00 77.25 143 HIS A O 1
ATOM 1203 N N . HIS A 1 144 ? 10.096 -5.035 -12.211 1.00 77.62 144 HIS A N 1
ATOM 1204 C CA . HIS A 1 144 ? 9.942 -5.451 -13.593 1.00 77.62 144 HIS A CA 1
ATOM 1205 C C . HIS A 1 144 ? 11.280 -5.508 -14.309 1.00 77.62 144 HIS A C 1
ATOM 1207 O O . HIS A 1 144 ? 12.276 -4.922 -13.874 1.00 77.62 144 HIS A O 1
ATOM 1213 N N . PHE A 1 145 ? 11.260 -6.198 -15.440 1.00 74.12 145 PHE A N 1
ATOM 1214 C CA . PHE A 1 145 ? 12.407 -6.386 -16.300 1.00 74.12 145 PHE A CA 1
ATOM 1215 C C . PHE A 1 145 ? 12.001 -6.145 -17.753 1.00 74.12 145 PHE A C 1
ATOM 1217 O O . PHE A 1 145 ? 10.870 -6.426 -18.151 1.00 74.12 145 PHE A O 1
ATOM 1224 N N . GLU A 1 146 ? 12.930 -5.601 -18.529 1.00 69.75 146 GLU A N 1
ATOM 1225 C CA . GLU A 1 146 ? 12.816 -5.418 -19.972 1.00 69.75 146 GLU A CA 1
ATOM 1226 C C . GLU A 1 146 ? 13.635 -6.474 -20.702 1.00 69.75 146 GLU A C 1
ATOM 1228 O O . GLU A 1 146 ? 14.638 -6.957 -20.179 1.00 69.75 146 GLU A O 1
ATOM 1233 N N . ASN A 1 147 ? 13.254 -6.775 -21.945 1.00 72.06 147 ASN A N 1
ATOM 1234 C CA . ASN A 1 147 ? 13.979 -7.703 -22.823 1.00 72.06 147 ASN A CA 1
ATOM 1235 C C . ASN A 1 147 ? 14.136 -9.125 -22.242 1.00 72.06 147 ASN A C 1
ATOM 1237 O O . ASN A 1 147 ? 15.107 -9.813 -22.536 1.00 72.06 147 ASN A O 1
ATOM 1241 N N . GLY A 1 148 ? 13.173 -9.552 -21.424 1.00 72.81 148 GLY A N 1
ATOM 1242 C CA . GLY A 1 148 ? 13.113 -10.860 -20.774 1.00 72.81 148 GLY A CA 1
ATOM 1243 C C . GLY A 1 148 ? 12.311 -10.775 -19.474 1.00 72.81 148 GLY A C 1
ATOM 1244 O O . GLY A 1 148 ? 11.978 -9.682 -19.010 1.00 72.81 148 GLY A O 1
ATOM 1245 N N . GLY A 1 149 ? 11.972 -11.913 -18.883 1.00 69.69 149 GLY A N 1
ATOM 1246 C CA . GLY A 1 149 ? 11.367 -11.995 -17.558 1.00 69.69 149 GLY A CA 1
ATOM 1247 C C . GLY A 1 149 ? 12.407 -12.034 -16.436 1.00 69.69 149 GLY A C 1
ATOM 1248 O O . GLY A 1 149 ? 13.618 -11.957 -16.643 1.00 69.69 149 GLY A O 1
ATOM 1249 N N . TRP A 1 150 ? 11.920 -12.154 -15.202 1.00 63.53 150 TRP A N 1
ATOM 1250 C CA . TRP A 1 150 ? 12.767 -12.133 -14.006 1.00 63.53 150 TRP A CA 1
ATOM 1251 C C . TRP A 1 150 ? 13.684 -13.365 -13.863 1.00 63.53 150 TRP A C 1
ATOM 1253 O O . TRP A 1 150 ? 14.675 -13.294 -13.141 1.00 63.53 150 TRP A O 1
ATOM 1263 N N . LEU A 1 151 ? 13.360 -14.482 -14.532 1.00 64.75 151 LEU A N 1
ATOM 1264 C CA . LEU A 1 151 ? 14.112 -15.750 -14.483 1.00 64.75 151 LEU A CA 1
ATOM 1265 C C . LEU A 1 151 ? 14.981 -16.014 -15.716 1.00 64.75 151 LEU A C 1
ATOM 1267 O O . LEU A 1 151 ? 15.913 -16.807 -15.638 1.00 64.75 151 LEU A O 1
ATOM 1271 N N . ASP A 1 152 ? 14.654 -15.409 -16.854 1.00 69.50 152 ASP A N 1
ATOM 1272 C CA . ASP A 1 152 ? 15.134 -15.797 -18.186 1.00 69.50 152 ASP A CA 1
ATOM 1273 C C . ASP A 1 152 ? 15.897 -14.674 -18.904 1.00 69.50 152 ASP A C 1
ATOM 1275 O O . ASP A 1 152 ? 16.114 -14.738 -20.111 1.00 69.50 152 ASP A O 1
ATOM 1279 N N . GLY A 1 153 ? 16.377 -13.676 -18.156 1.00 66.31 153 GLY A N 1
ATOM 1280 C CA . GLY A 1 153 ? 17.367 -12.714 -18.654 1.00 66.31 153 GLY A CA 1
ATOM 1281 C C . GLY A 1 153 ? 16.848 -11.302 -18.902 1.00 66.31 153 GLY A C 1
ATOM 1282 O O . GLY A 1 153 ? 17.521 -10.516 -19.567 1.00 66.31 153 GLY A O 1
ATOM 1283 N N . GLY A 1 154 ? 15.691 -10.950 -18.344 1.00 74.69 154 GLY A N 1
ATOM 1284 C CA . GLY A 1 154 ? 15.241 -9.570 -18.325 1.00 74.69 154 GLY A CA 1
ATOM 1285 C C . GLY A 1 154 ? 16.180 -8.667 -17.519 1.00 74.69 154 GLY A C 1
ATOM 1286 O O . GLY A 1 154 ? 16.802 -9.083 -16.541 1.00 74.69 154 GLY A O 1
ATOM 1287 N N . ASN A 1 155 ? 16.274 -7.397 -17.907 1.00 73.25 155 ASN A N 1
ATOM 1288 C CA . ASN A 1 155 ? 17.115 -6.403 -17.247 1.00 73.25 155 ASN A CA 1
ATOM 1289 C C . ASN A 1 155 ? 16.299 -5.173 -16.846 1.00 73.25 155 ASN A C 1
ATOM 1291 O O . ASN A 1 155 ? 15.458 -4.697 -17.599 1.00 73.25 155 ASN A O 1
ATOM 1295 N N . CYS A 1 156 ? 16.608 -4.610 -15.683 1.00 77.69 156 CYS A N 1
ATOM 1296 C CA . CYS A 1 156 ? 16.205 -3.256 -15.334 1.00 77.69 156 CYS A CA 1
ATOM 1297 C C . CYS A 1 156 ? 17.461 -2.461 -14.973 1.00 77.69 156 CYS A C 1
ATOM 1299 O O . CYS A 1 156 ? 18.014 -2.665 -13.887 1.00 77.69 156 CYS A O 1
ATOM 1301 N N . PRO A 1 157 ? 17.919 -1.536 -15.836 1.00 72.19 157 PRO A N 1
ATOM 1302 C CA . PRO A 1 157 ? 19.124 -0.748 -15.584 1.00 72.19 157 PRO A CA 1
ATOM 1303 C C . PRO A 1 157 ? 19.115 -0.055 -14.216 1.00 72.19 157 PRO A C 1
ATOM 1305 O O . PRO A 1 157 ? 20.143 -0.006 -13.549 1.00 72.19 157 PRO A O 1
ATOM 1308 N N . TYR A 1 158 ? 17.944 0.387 -13.747 1.00 68.62 158 TYR A N 1
ATOM 1309 C CA . TYR A 1 158 ? 17.769 1.080 -12.467 1.00 68.62 158 TYR A CA 1
ATOM 1310 C C . TYR A 1 158 ? 17.986 0.206 -11.213 1.00 68.62 158 TYR A C 1
ATOM 1312 O O . TYR A 1 158 ? 18.074 0.734 -10.101 1.00 68.62 158 TYR A O 1
ATOM 1320 N N . GLN A 1 159 ? 18.086 -1.118 -11.368 1.00 67.81 159 GLN A N 1
ATOM 1321 C CA . GLN A 1 159 ? 18.433 -2.038 -10.279 1.00 67.81 159 GLN A CA 1
ATOM 1322 C C . GLN A 1 159 ? 19.946 -2.195 -10.064 1.00 67.81 159 GLN A C 1
ATOM 1324 O O . GLN A 1 159 ? 20.359 -2.810 -9.084 1.00 67.81 159 GLN A O 1
ATOM 1329 N N . ARG A 1 160 ? 20.792 -1.655 -10.950 1.00 69.69 160 ARG A N 1
ATOM 1330 C CA . ARG A 1 160 ? 22.251 -1.741 -10.794 1.00 69.69 160 ARG A CA 1
ATOM 1331 C C . ARG A 1 160 ? 22.745 -0.767 -9.724 1.00 69.69 160 ARG A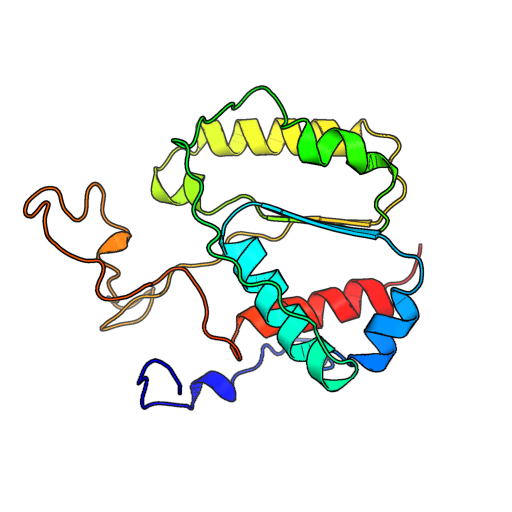 C 1
ATOM 1333 O O . ARG A 1 160 ? 22.174 0.305 -9.533 1.00 69.69 160 ARG A O 1
ATOM 1340 N N . PHE A 1 161 ? 23.836 -1.121 -9.047 1.00 62.16 161 PHE A N 1
ATOM 1341 C CA . PHE A 1 161 ? 24.525 -0.213 -8.129 1.00 62.16 161 PHE A CA 1
ATOM 1342 C C . PHE A 1 161 ? 25.148 0.941 -8.933 1.00 62.16 161 PHE A C 1
ATOM 1344 O O . PHE A 1 161 ? 25.932 0.694 -9.843 1.00 62.16 161 PHE A O 1
ATOM 1351 N N . HIS A 1 162 ? 24.750 2.184 -8.636 1.00 68.50 162 HIS A N 1
ATOM 1352 C CA . HIS A 1 162 ? 25.087 3.396 -9.403 1.00 68.50 162 HIS A CA 1
ATOM 1353 C C . HIS A 1 162 ? 24.848 3.274 -10.924 1.00 68.50 162 HIS A C 1
ATOM 1355 O O . HIS A 1 162 ? 25.793 3.326 -11.711 1.00 68.50 162 HIS A O 1
ATOM 1361 N N . PRO A 1 163 ? 23.584 3.193 -11.376 1.00 66.00 163 PRO A N 1
ATOM 1362 C CA . PRO A 1 163 ? 23.261 2.943 -12.784 1.00 66.00 163 PRO A CA 1
ATOM 1363 C C . PRO A 1 163 ? 23.682 4.080 -13.735 1.00 66.00 163 PRO A C 1
ATOM 1365 O O . PRO A 1 163 ? 23.671 3.898 -14.946 1.00 66.00 163 PRO A O 1
ATOM 1368 N N . PHE A 1 164 ? 24.073 5.230 -13.180 1.00 70.19 164 PHE A N 1
ATOM 1369 C CA . PHE A 1 164 ? 24.496 6.445 -13.879 1.00 70.19 164 PHE A CA 1
ATOM 1370 C C . PHE A 1 164 ? 25.919 6.879 -13.484 1.00 70.19 164 PHE A C 1
ATOM 1372 O O . PHE A 1 164 ? 26.267 8.052 -13.591 1.00 70.19 164 PHE A O 1
ATOM 1379 N N . ALA A 1 165 ? 26.744 5.955 -12.965 1.00 71.50 165 ALA A N 1
ATOM 1380 C CA . ALA A 1 165 ? 28.133 6.256 -12.598 1.00 71.50 165 ALA A CA 1
ATOM 1381 C C . ALA A 1 165 ? 28.955 6.765 -13.795 1.00 71.50 165 ALA A C 1
ATOM 1383 O O . ALA A 1 165 ? 29.802 7.641 -13.628 1.00 71.50 165 ALA A O 1
ATOM 1384 N N . GLU A 1 166 ? 28.684 6.222 -14.984 1.00 72.69 166 GLU A N 1
ATOM 1385 C CA . GLU A 1 166 ? 29.394 6.543 -16.226 1.00 72.69 166 GLU A CA 1
ATOM 1386 C C . GLU A 1 166 ? 28.814 7.772 -16.947 1.00 72.69 166 GLU A C 1
ATOM 1388 O O . GLU A 1 166 ? 29.567 8.544 -17.534 1.00 72.69 166 GLU A O 1
ATOM 1393 N N . ASP A 1 167 ? 27.501 8.003 -16.853 1.00 76.25 167 ASP A N 1
ATOM 1394 C CA . ASP A 1 167 ? 26.827 9.169 -17.434 1.00 76.25 167 ASP A CA 1
ATOM 1395 C C . ASP A 1 167 ? 25.871 9.805 -16.419 1.00 76.25 167 ASP A C 1
ATOM 1397 O O . ASP A 1 167 ? 24.754 9.339 -16.201 1.00 76.25 167 ASP A O 1
ATOM 1401 N N . LYS A 1 168 ? 26.307 10.917 -15.820 1.00 70.69 168 LYS A N 1
ATOM 1402 C CA . LYS A 1 168 ? 25.529 11.671 -14.824 1.00 70.69 168 LYS A CA 1
ATOM 1403 C C . LYS A 1 168 ? 24.318 12.401 -15.415 1.00 70.69 168 LYS A C 1
ATOM 1405 O O . LYS A 1 168 ? 23.456 12.829 -14.652 1.00 70.69 168 LYS A O 1
ATOM 1410 N N . ASN A 1 169 ? 24.257 12.556 -16.738 1.00 76.12 169 ASN A N 1
ATOM 1411 C CA . ASN A 1 169 ? 23.142 13.193 -17.439 1.00 76.12 169 ASN A CA 1
ATOM 1412 C C . ASN A 1 169 ? 22.137 12.172 -17.990 1.00 76.12 169 ASN A C 1
ATOM 1414 O O . ASN A 1 169 ? 21.105 12.569 -18.543 1.00 76.12 169 ASN A O 1
ATOM 1418 N N . ALA A 1 170 ? 22.416 10.875 -17.841 1.00 70.19 170 ALA A N 1
ATOM 1419 C CA . ALA A 1 170 ? 21.512 9.822 -18.258 1.00 70.19 170 ALA A CA 1
ATOM 1420 C C . ALA A 1 170 ? 20.171 9.952 -17.526 1.00 70.19 170 ALA A C 1
ATOM 1422 O O . ALA A 1 170 ? 20.090 10.055 -16.300 1.00 70.19 170 ALA A O 1
ATOM 1423 N N . LYS A 1 171 ? 19.090 9.949 -18.305 1.00 66.44 171 LYS A N 1
ATOM 1424 C CA . LYS A 1 171 ? 17.726 9.995 -17.781 1.00 66.44 171 LYS A CA 1
ATOM 1425 C C . LYS A 1 171 ? 17.208 8.580 -17.585 1.00 66.44 171 LYS A C 1
ATOM 1427 O O . LYS A 1 171 ? 17.466 7.696 -18.401 1.00 66.44 171 LYS A O 1
ATOM 1432 N N . ILE A 1 172 ? 16.436 8.379 -16.519 1.00 66.19 172 ILE A N 1
ATOM 1433 C CA . ILE A 1 172 ? 15.653 7.154 -16.345 1.00 66.19 172 ILE A CA 1
ATOM 1434 C C . ILE A 1 172 ? 14.646 7.112 -17.495 1.00 66.19 172 ILE A C 1
ATOM 1436 O O . ILE A 1 172 ? 13.721 7.919 -17.535 1.00 66.19 172 ILE A O 1
ATOM 1440 N N . VAL A 1 173 ? 14.869 6.208 -18.446 1.00 67.44 173 VAL A N 1
ATOM 1441 C CA . VAL A 1 173 ? 13.989 6.054 -19.611 1.00 67.44 173 VAL A CA 1
ATOM 1442 C C . VAL A 1 173 ? 12.712 5.324 -19.208 1.00 67.44 173 VAL A C 1
ATOM 1444 O O . VAL A 1 173 ? 11.626 5.747 -19.585 1.00 67.44 173 VAL A O 1
ATOM 1447 N N . ASN A 1 174 ? 12.847 4.281 -18.384 1.00 75.06 174 ASN A N 1
ATOM 1448 C CA . ASN A 1 174 ? 11.745 3.420 -17.986 1.00 75.06 174 ASN A CA 1
ATOM 1449 C C . ASN A 1 174 ? 11.742 3.177 -16.474 1.00 75.06 174 ASN A C 1
ATOM 1451 O O . ASN A 1 174 ? 12.771 2.888 -15.856 1.00 75.06 174 ASN A O 1
ATOM 1455 N N . ASP A 1 175 ? 10.555 3.289 -15.885 1.00 77.50 175 ASP A N 1
ATOM 1456 C CA . ASP A 1 175 ? 10.292 2.943 -14.495 1.00 77.50 175 ASP A CA 1
ATOM 1457 C C . ASP A 1 175 ? 9.974 1.445 -14.395 1.00 77.50 175 ASP A C 1
ATOM 1459 O O . ASP A 1 175 ? 8.916 1.000 -14.832 1.00 77.50 175 ASP A O 1
ATOM 1463 N N . CYS A 1 176 ? 10.890 0.658 -13.823 1.00 80.06 176 CYS A N 1
ATOM 1464 C CA . CYS A 1 176 ? 10.658 -0.771 -13.585 1.00 80.06 176 CYS A CA 1
ATOM 1465 C C . CYS A 1 176 ? 10.125 -1.076 -12.174 1.00 80.06 176 CYS A C 1
ATOM 1467 O O . CYS A 1 176 ? 10.139 -2.233 -11.746 1.00 80.06 176 CYS A O 1
ATOM 1469 N N . LEU A 1 177 ? 9.755 -0.060 -11.398 1.00 81.06 177 LEU A N 1
ATOM 1470 C CA . LEU A 1 177 ? 9.326 -0.204 -10.014 1.00 81.06 177 LEU A CA 1
ATOM 1471 C C . LE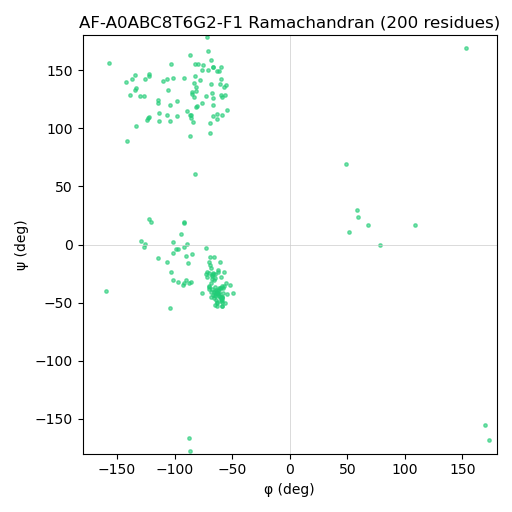U A 1 177 ? 7.808 -0.066 -9.883 1.00 81.06 177 LEU A C 1
ATOM 1473 O O . LEU A 1 177 ? 7.158 -0.947 -9.319 1.00 81.06 177 LEU A O 1
ATOM 1477 N N . HIS A 1 178 ? 7.250 1.033 -10.382 1.00 86.12 178 HIS A N 1
ATOM 1478 C CA . HIS A 1 178 ? 5.830 1.330 -10.218 1.00 86.12 178 HIS A CA 1
ATOM 1479 C C . HIS A 1 178 ? 4.972 0.602 -11.259 1.00 86.12 178 HIS A C 1
ATOM 1481 O O . HIS A 1 178 ? 5.428 0.252 -12.347 1.00 86.12 178 HIS A O 1
ATOM 1487 N N . TRP A 1 179 ? 3.704 0.374 -10.919 1.00 86.06 179 TRP A N 1
ATOM 1488 C CA . TRP A 1 179 ? 2.755 -0.345 -11.764 1.00 86.06 179 TRP A CA 1
ATOM 1489 C C . TRP A 1 179 ? 1.820 0.623 -12.481 1.00 86.06 179 TRP A C 1
ATOM 1491 O O . TRP A 1 179 ? 1.368 1.619 -11.907 1.00 86.06 179 TRP A O 1
ATOM 1501 N N . CYS A 1 180 ? 1.483 0.290 -13.728 1.00 85.56 180 CYS A N 1
ATOM 1502 C CA . CYS A 1 180 ? 0.420 0.967 -14.461 1.00 85.56 180 CYS A CA 1
ATOM 1503 C C . CYS A 1 180 ? -0.932 0.804 -13.750 1.00 85.56 180 CYS A C 1
ATOM 1505 O O . CYS A 1 180 ? -1.190 -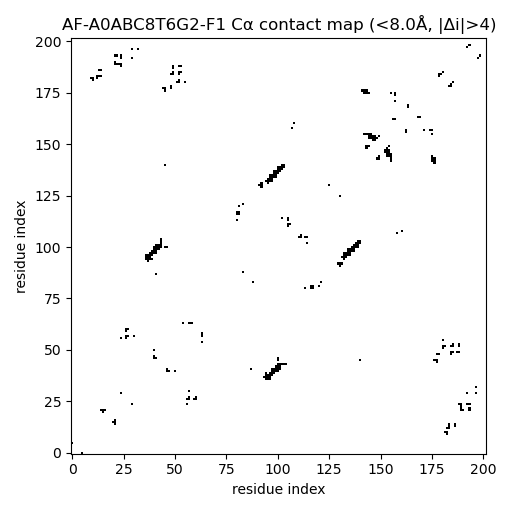0.222 -13.122 1.00 85.56 180 CYS A O 1
ATOM 1507 N N . LEU A 1 181 ? -1.794 1.811 -13.913 1.00 86.12 181 LEU A N 1
ATOM 1508 C CA . LEU A 1 181 ? -3.185 1.802 -13.465 1.00 86.12 181 LEU A CA 1
ATOM 1509 C C . LEU A 1 181 ? -4.102 1.850 -14.696 1.00 86.12 181 LEU A C 1
ATOM 1511 O O . LEU A 1 181 ? -4.000 2.789 -15.489 1.00 86.12 181 LEU A O 1
ATOM 1515 N N . LEU A 1 182 ? -4.999 0.890 -14.929 1.00 84.31 182 LEU A N 1
ATOM 1516 C CA . LEU A 1 182 ? -5.213 -0.381 -14.214 1.00 84.31 182 LEU A CA 1
ATOM 1517 C C . LEU A 1 182 ? -4.050 -1.372 -14.421 1.00 84.31 182 LEU A C 1
ATOM 1519 O O . LEU A 1 182 ? -3.309 -1.266 -15.401 1.00 84.31 182 LEU A O 1
ATOM 1523 N N . GLY A 1 183 ? -3.897 -2.338 -13.517 1.00 85.75 183 GLY A N 1
ATOM 1524 C CA . GLY A 1 183 ? -2.836 -3.340 -13.588 1.00 85.75 183 GLY A CA 1
ATOM 1525 C C . GLY A 1 183 ? -2.745 -4.257 -12.364 1.00 85.75 183 GLY A C 1
ATOM 1526 O O . GLY A 1 183 ? -3.622 -4.255 -11.507 1.00 85.75 183 GLY A O 1
ATOM 1527 N N . PRO A 1 184 ? -1.661 -5.041 -12.232 1.00 86.44 184 PRO A N 1
ATOM 1528 C CA . PRO A 1 184 ? -1.507 -6.028 -11.154 1.00 86.44 184 PRO A CA 1
ATOM 1529 C C . PRO A 1 184 ? -1.601 -5.463 -9.732 1.00 86.44 184 PRO A C 1
ATOM 1531 O O . PRO A 1 184 ? -1.959 -6.189 -8.806 1.00 86.44 184 PRO A O 1
ATOM 1534 N N . ILE A 1 185 ? -1.329 -4.168 -9.551 1.00 88.31 185 ILE A N 1
ATOM 1535 C CA . ILE A 1 185 ? -1.524 -3.480 -8.272 1.00 88.31 185 ILE A CA 1
ATOM 1536 C C . ILE A 1 185 ? -2.991 -3.526 -7.801 1.00 88.31 185 ILE A C 1
ATOM 1538 O O . ILE A 1 185 ? -3.232 -3.581 -6.599 1.00 88.31 185 ILE A O 1
ATOM 1542 N N . ASP A 1 186 ? -3.953 -3.622 -8.725 1.00 91.06 186 ASP A N 1
ATOM 1543 C CA . ASP A 1 186 ? -5.384 -3.718 -8.420 1.00 91.06 186 ASP A CA 1
ATOM 1544 C C . ASP A 1 186 ? -5.735 -5.035 -7.703 1.00 91.06 186 ASP A C 1
ATOM 1546 O O . ASP A 1 186 ? -6.682 -5.082 -6.923 1.00 91.06 186 ASP A O 1
ATOM 1550 N N . SER A 1 187 ? -4.934 -6.097 -7.881 1.00 90.88 187 SER A N 1
ATOM 1551 C CA . SER A 1 187 ? -5.141 -7.369 -7.164 1.00 90.88 187 SER A CA 1
ATOM 1552 C C . SER A 1 187 ? -4.939 -7.228 -5.649 1.00 90.88 187 SER A C 1
ATOM 1554 O O . SER A 1 187 ? -5.518 -7.993 -4.880 1.00 90.88 187 SER A O 1
ATOM 1556 N N . TRP A 1 188 ? -4.152 -6.240 -5.201 1.00 91.06 188 TRP A N 1
ATOM 1557 C CA . TRP A 1 188 ? -4.028 -5.928 -3.774 1.00 91.06 188 TRP A CA 1
ATOM 1558 C C . TRP A 1 188 ? -5.303 -5.302 -3.217 1.00 91.06 188 TRP A C 1
ATOM 1560 O O . TRP A 1 188 ? -5.673 -5.629 -2.093 1.00 91.06 188 TRP A O 1
ATOM 1570 N N . ASN A 1 189 ? -6.003 -4.479 -4.005 1.00 92.31 189 ASN A N 1
ATOM 1571 C CA . ASN A 1 189 ? -7.296 -3.924 -3.606 1.00 92.31 189 ASN A CA 1
ATOM 1572 C C . ASN A 1 189 ? -8.345 -5.029 -3.466 1.00 92.31 189 ASN A C 1
ATOM 1574 O O . ASN A 1 189 ? -9.085 -5.035 -2.489 1.00 92.31 189 ASN A O 1
ATOM 1578 N N . ASP A 1 190 ? -8.387 -5.973 -4.413 1.00 92.81 190 ASP A N 1
ATOM 1579 C CA . ASP A 1 190 ? -9.307 -7.115 -4.366 1.00 92.81 190 ASP A CA 1
ATOM 1580 C C . ASP A 1 190 ? -9.075 -7.955 -3.097 1.00 92.81 190 ASP A C 1
ATOM 1582 O O . ASP A 1 190 ? -10.015 -8.268 -2.367 1.00 92.81 190 ASP A O 1
ATOM 1586 N N . LEU A 1 191 ? -7.810 -8.265 -2.784 1.00 91.81 191 LEU A N 1
ATOM 1587 C CA . LEU A 1 191 ? -7.448 -9.010 -1.577 1.00 91.81 191 LEU A CA 1
ATOM 1588 C C . LEU A 1 191 ? -7.782 -8.228 -0.299 1.00 91.81 191 LEU A C 1
ATOM 1590 O O . LEU A 1 191 ? -8.324 -8.790 0.648 1.00 91.81 191 LEU A O 1
ATOM 1594 N N . LEU A 1 192 ? -7.463 -6.934 -0.265 1.00 89.75 192 LEU A N 1
ATOM 1595 C CA . LEU A 1 192 ? -7.735 -6.061 0.875 1.00 89.75 192 LEU A CA 1
ATOM 1596 C C . LEU A 1 192 ? -9.237 -5.918 1.126 1.00 89.75 192 LEU A C 1
ATOM 1598 O O . LEU A 1 192 ? -9.670 -5.991 2.272 1.00 89.75 192 LEU A O 1
ATOM 1602 N N . MET A 1 193 ? -10.033 -5.768 0.064 1.00 88.88 193 MET A N 1
ATOM 1603 C CA . MET A 1 193 ? -11.489 -5.754 0.153 1.00 88.88 193 MET A CA 1
ATOM 1604 C C . MET A 1 193 ? -12.000 -7.063 0.743 1.00 88.88 193 MET A C 1
ATOM 1606 O O . MET A 1 193 ? -12.788 -7.019 1.679 1.00 88.88 193 MET A O 1
ATOM 1610 N N . GLU A 1 194 ? -11.534 -8.211 0.251 1.00 90.88 194 GLU A N 1
ATOM 1611 C CA . GLU A 1 194 ? -11.956 -9.508 0.780 1.00 90.88 194 GLU A CA 1
ATOM 1612 C C . GLU A 1 194 ? -11.634 -9.631 2.275 1.00 90.88 194 GLU A C 1
ATOM 1614 O O . GLU A 1 194 ? -12.513 -9.946 3.074 1.00 90.88 194 GLU A O 1
ATOM 1619 N N . MET A 1 195 ? -10.407 -9.292 2.676 1.00 90.06 195 MET A N 1
ATOM 1620 C CA . MET A 1 195 ? -9.981 -9.382 4.074 1.00 90.06 195 MET A CA 1
ATOM 1621 C C . MET A 1 195 ? -10.742 -8.427 4.995 1.00 90.06 195 MET A C 1
ATOM 1623 O O . MET A 1 195 ? -11.026 -8.789 6.129 1.00 90.06 195 MET A O 1
ATOM 1627 N N . VAL A 1 196 ? -11.079 -7.222 4.532 1.00 88.44 196 VAL A N 1
ATOM 1628 C CA . VAL A 1 196 ? -11.684 -6.200 5.397 1.00 88.44 196 VAL A CA 1
ATOM 1629 C C . VAL A 1 196 ? -13.213 -6.213 5.373 1.00 88.44 196 VAL A C 1
ATOM 1631 O O . VAL A 1 196 ? -13.858 -5.933 6.377 1.00 88.44 196 VAL A O 1
ATOM 1634 N N . VAL A 1 197 ? -13.818 -6.521 4.229 1.00 86.38 197 VAL A N 1
ATOM 1635 C CA . VAL A 1 197 ? -15.278 -6.498 4.058 1.00 86.38 197 VAL A CA 1
ATOM 1636 C C . VAL A 1 197 ? -15.909 -7.858 4.357 1.00 86.38 197 VAL A C 1
ATOM 1638 O O . VAL A 1 197 ? -17.050 -7.898 4.827 1.00 86.38 197 VAL A O 1
ATOM 1641 N N . ASN A 1 198 ? -15.201 -8.951 4.053 1.00 82.50 198 ASN A N 1
ATOM 1642 C CA . ASN A 1 198 ? -15.686 -10.326 4.212 1.00 82.50 198 ASN A CA 1
ATOM 1643 C C . ASN A 1 198 ? -14.916 -11.124 5.274 1.00 82.50 198 ASN A C 1
ATOM 1645 O O . ASN A 1 198 ? -15.376 -12.202 5.657 1.00 82.50 198 ASN A O 1
ATOM 1649 N N . GLY A 1 199 ? -13.778 -10.614 5.757 1.00 73.69 199 GLY A N 1
ATOM 1650 C CA . GLY A 1 199 ? -13.083 -11.189 6.902 1.00 73.69 199 GLY A CA 1
ATOM 1651 C C . GLY A 1 199 ? -14.010 -11.240 8.111 1.00 73.69 199 GLY A C 1
ATOM 1652 O O . GLY A 1 199 ? -14.761 -10.302 8.374 1.00 73.69 199 GLY A O 1
ATOM 1653 N N . LYS A 1 200 ? -14.005 -12.372 8.815 1.00 57.31 200 LYS A N 1
ATOM 1654 C CA . LYS A 1 200 ? -14.730 -12.495 10.076 1.00 57.31 200 LYS A CA 1
ATOM 1655 C C . LYS A 1 200 ? -13.981 -11.693 11.134 1.00 57.31 200 LYS A C 1
ATOM 1657 O O . LYS A 1 200 ? -12.779 -11.887 11.301 1.00 57.31 200 LYS A O 1
ATOM 1662 N N . ASP A 1 201 ? -14.701 -10.812 11.816 1.00 55.84 201 ASP A N 1
ATOM 1663 C CA . ASP A 1 201 ? -14.258 -10.260 13.090 1.00 55.84 201 ASP A CA 1
ATOM 1664 C C . ASP A 1 201 ? -14.313 -11.416 14.109 1.00 55.84 201 ASP A C 1
ATOM 1666 O O . ASP A 1 201 ? -15.398 -11.756 14.588 1.00 55.84 201 ASP A O 1
ATOM 1670 N N . ASP A 1 202 ? -13.183 -12.091 14.337 1.00 43.03 202 ASP A N 1
ATOM 1671 C CA . ASP A 1 202 ? -13.031 -13.099 15.400 1.00 43.03 202 ASP A CA 1
ATOM 1672 C C . ASP A 1 202 ? -12.776 -12.430 16.764 1.00 43.03 202 ASP A C 1
ATOM 1674 O O . ASP A 1 202 ? -11.930 -11.503 16.836 1.00 43.03 202 ASP A O 1
#

pLDDT: mean 80.3, std 12.54, range [43.03, 94.5]

InterPro domains:
  IPR026057 Trichome birefringence-like, C-terminal domain [PF13839] (22-61)
  IPR026057 Trichome birefringence-like, C-terminal domain [PF13839] (110-167)
  IPR026057 Trichome birefringence-like, C-terminal domain [PF13839] (168-195)
  IPR029962 Trichome birefringence-like family [PTHR32285] (1-67)

Foldseek 3Di:
DVVPDDDDPQLPDADQDPPDGQDADDLVLLVVLCVVAAEDEAEDVQSVLLVVLNCVNNCVVPPDDDDDCPPDPPDDDDDDLQDDDCVCVVCQQRHQEYEYEYDDVCVLVVVVVSVVSNVVNVVVCVVPDPHDHDYHYDDDDDFAFPPDGPPGDGDDLSSDDPSCPPPPPDDRPDDRHHDDPPHPSSNVVSVVCCCSSVNDPD

Solvent-accessible surface area (backbone atoms only — not comparable to full-atom values): 12862 Å² total; per-residue (Å²): 99,96,86,66,59,86,80,61,74,66,67,74,61,73,84,71,60,96,87,52,86,70,65,75,67,52,38,60,64,49,53,62,71,42,61,98,54,41,75,46,74,51,56,49,74,67,40,53,53,42,51,55,40,47,50,58,55,37,38,77,67,45,88,71,82,78,76,87,75,80,85,67,75,91,59,84,87,80,87,65,74,88,56,82,64,62,84,56,61,74,50,50,72,74,33,43,36,37,38,39,31,79,47,69,72,38,66,71,70,67,37,61,68,60,45,55,45,39,50,49,54,53,52,51,50,58,75,73,44,87,62,81,42,53,77,45,78,51,76,78,78,74,72,48,46,46,90,38,48,93,88,74,67,27,48,43,68,85,73,44,86,66,68,43,76,92,42,84,81,66,70,86,84,73,78,43,67,72,74,62,81,79,34,75,61,48,52,55,47,23,52,49,41,45,55,68,75,67,43,78,91,125

Mean predicted aligned error: 8.17 Å

Radius of gyration: 18.8 Å; Cα contacts (8 Å, |Δi|>4): 190; chains: 1; bounding box: 50×42×50 Å

Secondary structure (DSSP, 8-state):
-TT-----GGGG-----SSS------HHHHHHHTTT--EEEEESHHHHHHHHHHHHHHTTTS-----------SS-----SSS--HHHHTTGGG-SEEEEE--HHHHHTT-HHHHHHHHHHHHHHHHHS---SEEEE--PPPPP-BSS-TTTT-B-GGGSSSTTSS-TT------SSSPPSSSTTHHHHHHHHIIIIIS---

Nearest PDB structures (foldseek):
  6cci-assembly1_A  TM=7.556E-01  e=5.309E-08  Arabidopsis thaliana
  5vhm-assembly1_D  TM=3.144E-01  e=5.220E+00  Homo sapiens